Protein AF-A0A7V2UAX6-F1 (afdb_monomer_lite)

Secondary structure (DSSP, 8-state):
-EE-TTT--SS---EE---EEEEEEEEE--TT-SS-EEEEEEEEEEPPHHHHHH---TT-------HHHHHHHHHHHHHHHSTT--EEEE--GGG--HHHHHHHSTT-SSGGGGGEEEE----TT---BPPPPPP-SSSPPPS--SBPPPHHHHHHHHHHHHHHHHHH-S-SGGG---BTTB---S--HHHHHHHHHHHHHHS-------TT------PPP---PPPTTTT------

Foldseek 3Di:
DDFDPVPDDPVGGDDDDDWDKQWDWDWDDDPPDPDTDTHTDDIDTQDDPVVLVVPPPVPDSDDHDDSLRVVVVVVVVVLVVDPPAAEEAEDEQSNVDPVNQQCQDCPHPDNSSVSYHYDYDDDQQDFDFDQFDPDDDDDDGDRGHHTDDGSVVVVVVLVVLVVCCVPPPPDLPVLDDADPVRGDPHRDSVSSVVVVVVVVVPPPDPPDPPVPDDDDDDDDDPPDDDDPVVPDPPPDD

Radius of gyration: 27.65 Å; chains: 1; bounding box: 82×59×66 Å

Structure (mmCIF, N/CA/C/O backbone):
data_AF-A0A7V2UAX6-F1
#
_entry.id   AF-A0A7V2UAX6-F1
#
loop_
_atom_site.group_PDB
_atom_site.id
_atom_site.type_symbol
_atom_site.label_atom_id
_atom_site.label_alt_id
_atom_site.label_comp_id
_atom_site.label_asym_id
_atom_site.label_entity_id
_atom_site.label_seq_id
_atom_site.pdbx_PDB_ins_code
_atom_site.Cartn_x
_atom_site.Cartn_y
_atom_site.Cartn_z
_atom_site.occupancy
_atom_site.B_iso_or_equiv
_atom_site.auth_seq_id
_atom_site.auth_comp_id
_atom_site.auth_asym_id
_atom_site.auth_atom_id
_atom_site.pdbx_PDB_model_num
ATOM 1 N N . MET A 1 1 ? -13.807 22.166 10.524 1.00 69.75 1 MET A N 1
ATOM 2 C CA . MET A 1 1 ? -13.406 22.853 9.282 1.00 69.75 1 MET A CA 1
ATOM 3 C C . MET A 1 1 ? -12.443 21.946 8.553 1.00 69.75 1 MET A C 1
ATOM 5 O O . MET A 1 1 ? -11.399 21.610 9.105 1.00 69.75 1 MET A O 1
ATOM 9 N N . HIS A 1 2 ? -12.838 21.501 7.369 1.00 72.00 2 HIS A N 1
ATOM 10 C CA . HIS A 1 2 ? -12.026 20.691 6.471 1.00 72.00 2 HIS A CA 1
ATOM 11 C C . HIS A 1 2 ? -11.848 21.454 5.166 1.00 72.00 2 HIS A C 1
ATOM 13 O O . HIS A 1 2 ? -12.706 22.256 4.807 1.00 72.00 2 HIS A O 1
ATOM 19 N N . ARG A 1 3 ? -10.728 21.229 4.477 1.00 73.56 3 ARG A N 1
ATOM 20 C CA . ARG A 1 3 ? -10.532 21.784 3.140 1.00 73.56 3 ARG A CA 1
ATOM 21 C C . ARG A 1 3 ? -11.571 21.162 2.215 1.00 73.56 3 ARG A C 1
ATOM 23 O O . ARG A 1 3 ? -11.626 19.940 2.104 1.00 73.56 3 ARG A O 1
ATOM 30 N N . ASP A 1 4 ? -12.372 21.999 1.579 1.00 77.19 4 ASP A N 1
ATOM 31 C CA . ASP A 1 4 ? -13.355 21.557 0.602 1.00 77.19 4 ASP A CA 1
ATOM 32 C C . ASP A 1 4 ? -12.634 21.294 -0.722 1.00 77.19 4 ASP A C 1
ATOM 34 O O . ASP A 1 4 ? -12.123 22.227 -1.340 1.00 77.19 4 ASP A O 1
ATOM 38 N N . ALA A 1 5 ? -12.518 20.030 -1.128 1.00 70.31 5 ALA A N 1
ATOM 39 C CA . ALA A 1 5 ? -11.784 19.662 -2.337 1.00 70.31 5 ALA A CA 1
ATOM 40 C C . ALA A 1 5 ? -12.465 20.146 -3.628 1.00 70.31 5 ALA A C 1
ATOM 42 O O . ALA A 1 5 ? -11.774 20.321 -4.626 1.00 70.31 5 ALA A O 1
ATOM 43 N N . VAL A 1 6 ? -13.784 20.371 -3.605 1.00 79.19 6 VAL A N 1
ATOM 44 C CA . VAL A 1 6 ? -14.555 20.823 -4.773 1.00 79.19 6 VAL A CA 1
ATOM 45 C C . VAL A 1 6 ? -14.449 22.337 -4.926 1.00 79.19 6 VAL A C 1
ATOM 47 O O . VAL A 1 6 ? -14.319 22.841 -6.037 1.00 79.19 6 VAL A O 1
ATOM 50 N N . ARG A 1 7 ? -14.456 23.072 -3.807 1.00 77.12 7 ARG A N 1
ATOM 51 C CA . ARG A 1 7 ? -14.382 24.542 -3.820 1.00 77.12 7 ARG A CA 1
ATOM 52 C C . ARG A 1 7 ? -12.961 25.104 -3.737 1.00 77.12 7 ARG A C 1
ATOM 54 O O . ARG A 1 7 ? -12.730 26.275 -4.039 1.00 77.12 7 ARG A O 1
ATOM 61 N N . SER A 1 8 ? -11.991 24.292 -3.323 1.00 77.31 8 SER A N 1
ATOM 62 C CA . SER A 1 8 ? -10.590 24.707 -3.250 1.00 77.31 8 SER A CA 1
ATOM 63 C C . SER A 1 8 ? -9.877 24.573 -4.590 1.00 77.31 8 SER A C 1
ATOM 65 O O . SER A 1 8 ? -9.914 23.529 -5.229 1.00 77.31 8 SER A O 1
ATOM 67 N N . SER A 1 9 ? -9.081 25.579 -4.941 1.00 81.31 9 SER A N 1
ATOM 68 C CA . SER A 1 9 ? -8.115 25.524 -6.039 1.00 81.31 9 SER A CA 1
ATOM 69 C C . SER A 1 9 ? -6.675 25.467 -5.509 1.00 81.31 9 SER A C 1
ATOM 71 O O . SER A 1 9 ? -6.430 25.470 -4.296 1.00 81.31 9 SER A O 1
ATOM 73 N N . ARG A 1 10 ? -5.683 25.419 -6.411 1.00 72.69 10 ARG A N 1
ATOM 74 C CA . ARG A 1 10 ? -4.259 25.542 -6.036 1.00 72.69 10 ARG A CA 1
ATOM 75 C C . ARG A 1 10 ? -3.936 26.880 -5.360 1.00 72.69 10 ARG A C 1
ATOM 77 O O . ARG A 1 10 ? -3.042 26.912 -4.526 1.00 72.69 10 ARG A O 1
ATOM 84 N N . ARG A 1 11 ? -4.655 27.954 -5.707 1.00 79.62 11 ARG A N 1
ATOM 85 C CA . ARG A 1 11 ? -4.431 29.310 -5.172 1.00 79.62 11 ARG A CA 1
ATOM 86 C C . ARG A 1 11 ? -5.335 29.649 -3.987 1.00 79.62 11 ARG A C 1
ATOM 88 O O . ARG A 1 11 ? -4.983 30.510 -3.192 1.00 79.62 11 ARG A O 1
ATOM 95 N N . ARG A 1 12 ? -6.487 28.983 -3.857 1.00 77.50 12 ARG A N 1
ATOM 96 C CA . ARG A 1 12 ? -7.499 29.296 -2.843 1.00 77.50 12 ARG A CA 1
ATOM 97 C C . ARG A 1 12 ? -7.916 28.039 -2.092 1.00 77.50 12 ARG A C 1
ATOM 99 O O . ARG A 1 12 ? -8.516 27.140 -2.670 1.00 77.50 12 ARG A O 1
ATOM 106 N N . ALA A 1 13 ? -7.585 27.976 -0.807 1.00 78.12 13 ALA A N 1
ATOM 107 C CA . ALA A 1 13 ? -8.032 26.906 0.075 1.00 78.12 13 ALA A CA 1
ATOM 108 C C . ALA A 1 13 ? -9.319 27.345 0.784 1.00 78.12 13 ALA A C 1
ATOM 110 O O . ALA A 1 13 ? -9.263 28.073 1.773 1.00 78.12 13 ALA A O 1
ATOM 111 N N . GLU A 1 14 ? -10.471 26.914 0.270 1.00 82.38 14 GLU A N 1
ATOM 112 C CA . GLU A 1 14 ? -11.742 27.086 0.971 1.00 82.38 14 GLU A CA 1
ATOM 113 C C . GLU A 1 14 ? -11.921 25.989 2.021 1.00 82.38 14 GLU A C 1
ATOM 115 O O . GLU A 1 14 ? -11.593 24.816 1.807 1.00 82.38 14 GLU A O 1
ATOM 120 N N . VAL A 1 15 ? -12.442 26.384 3.180 1.00 79.62 15 VAL A N 1
ATOM 121 C CA . VAL A 1 15 ? -12.727 25.475 4.285 1.00 79.62 15 VAL A CA 1
ATOM 122 C C . VAL A 1 15 ? -14.221 25.434 4.550 1.00 79.62 15 VAL A C 1
ATOM 124 O O . VAL A 1 15 ? -14.839 26.456 4.825 1.00 79.62 15 VAL A O 1
ATOM 127 N N . SER A 1 16 ? -14.776 24.228 4.531 1.00 75.50 16 SER A N 1
ATOM 128 C CA . SER A 1 16 ? -16.179 23.978 4.845 1.00 75.50 16 SER A CA 1
ATOM 129 C C . SER A 1 16 ? -16.299 23.343 6.242 1.00 75.50 16 SER A C 1
ATOM 131 O O . SER A 1 16 ? -15.451 22.529 6.654 1.00 75.50 16 SER A O 1
ATOM 133 N N . PRO A 1 17 ? -17.304 23.727 7.049 1.00 75.12 17 PRO A N 1
ATOM 134 C CA . PRO A 1 17 ? -17.665 22.979 8.247 1.00 75.12 17 PRO A CA 1
ATOM 135 C C . PRO A 1 17 ? -18.235 21.615 7.831 1.00 75.12 17 PRO A C 1
ATOM 137 O O . PRO A 1 17 ? -19.016 21.518 6.895 1.00 75.12 17 PRO A O 1
ATOM 140 N N . GLY A 1 18 ? -17.812 20.542 8.496 1.00 77.38 18 GLY A N 1
ATOM 141 C CA . GLY A 1 18 ? -18.228 19.186 8.143 1.00 77.38 18 GLY A CA 1
ATOM 142 C C . GLY A 1 18 ? -17.567 18.135 9.026 1.00 77.38 18 GLY A C 1
ATOM 143 O O . GLY A 1 18 ? -16.599 18.435 9.733 1.00 77.38 18 GLY A O 1
ATOM 144 N N . HIS A 1 19 ? -18.098 16.916 8.976 1.00 84.56 19 HIS A N 1
ATOM 145 C CA . HIS A 1 19 ? -17.533 15.740 9.629 1.00 84.56 19 HIS A CA 1
ATOM 146 C C . HIS A 1 19 ? -16.672 14.964 8.635 1.00 84.56 19 HIS A C 1
ATOM 148 O O . HIS A 1 19 ? -17.101 14.700 7.516 1.00 84.56 19 HIS A O 1
ATOM 154 N N . ASN A 1 20 ? -15.469 14.576 9.048 1.00 85.69 20 ASN A N 1
ATOM 155 C CA . ASN A 1 20 ? -14.622 13.691 8.260 1.00 85.69 20 ASN A CA 1
ATOM 156 C C . ASN A 1 20 ? -14.788 12.256 8.768 1.00 85.69 20 ASN A C 1
ATOM 158 O O . ASN A 1 20 ? -14.448 11.961 9.915 1.00 85.69 20 ASN A O 1
ATOM 162 N N . TRP A 1 21 ? -15.319 11.379 7.924 1.00 90.88 21 TRP A N 1
ATOM 163 C CA . TRP A 1 21 ? -15.533 9.972 8.239 1.00 90.88 21 TRP A CA 1
ATOM 164 C C . TRP A 1 21 ? -14.505 9.112 7.517 1.00 90.88 21 TRP A C 1
ATOM 166 O O . TRP A 1 21 ? -14.331 9.211 6.306 1.00 90.88 21 TRP A O 1
ATOM 176 N N . VAL A 1 22 ? -13.853 8.234 8.271 1.00 92.94 22 VAL A N 1
ATOM 177 C CA . VAL A 1 22 ? -13.007 7.176 7.722 1.00 92.94 22 VAL A CA 1
ATOM 178 C C . VAL A 1 22 ? -13.875 5.936 7.587 1.00 92.94 22 VAL A C 1
ATOM 180 O O . VAL A 1 22 ? -14.378 5.422 8.588 1.00 92.94 22 VAL A O 1
ATOM 183 N N . THR A 1 23 ? -14.073 5.474 6.357 1.00 94.62 23 THR A N 1
ATOM 184 C CA . THR A 1 23 ? -14.880 4.295 6.037 1.00 94.62 23 THR A CA 1
ATOM 185 C C . THR A 1 23 ? -13.986 3.176 5.512 1.00 94.62 23 THR A C 1
ATOM 187 O O . THR A 1 23 ? -13.064 3.402 4.732 1.00 94.62 23 THR A O 1
ATOM 190 N N . LEU A 1 24 ? -14.246 1.952 5.966 1.00 95.88 24 LEU A N 1
ATOM 191 C CA . LEU A 1 24 ? -13.616 0.739 5.461 1.00 95.88 24 LEU A CA 1
ATOM 192 C C . LEU A 1 24 ? -14.707 -0.114 4.830 1.00 95.88 24 LEU A C 1
ATOM 194 O O . LEU A 1 24 ? -15.631 -0.558 5.517 1.00 95.88 24 LEU A O 1
ATOM 198 N N . GLY A 1 25 ? -14.583 -0.326 3.525 1.00 94.75 25 GLY A N 1
ATOM 199 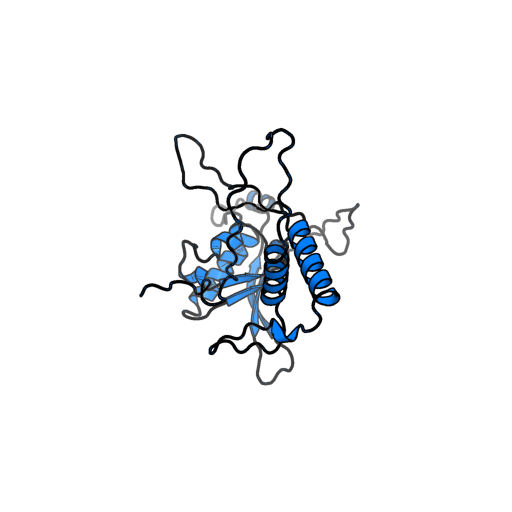C CA . GLY A 1 25 ? -15.443 -1.222 2.769 1.00 94.75 25 GLY A CA 1
ATOM 200 C C . GLY A 1 25 ? -14.723 -2.513 2.400 1.00 94.75 25 GLY A C 1
ATOM 201 O O . GLY A 1 25 ? -13.510 -2.517 2.186 1.00 94.75 25 GLY A O 1
ATOM 202 N N . VAL A 1 26 ? -15.476 -3.604 2.303 1.00 92.19 26 VAL A N 1
ATOM 203 C CA . VAL A 1 26 ? -14.995 -4.863 1.730 1.00 92.19 26 VAL A CA 1
ATOM 204 C C . VAL A 1 26 ? -15.511 -4.961 0.306 1.00 92.19 26 VAL A C 1
ATOM 206 O O . VAL A 1 26 ? -16.714 -4.891 0.066 1.00 92.19 26 VAL A O 1
ATOM 209 N N . VAL A 1 27 ? -14.590 -5.120 -0.640 1.00 92.62 27 VAL A N 1
ATOM 210 C CA . VAL A 1 27 ? -14.930 -5.359 -2.042 1.00 92.62 27 VAL A CA 1
ATOM 211 C C . VAL A 1 27 ? -15.052 -6.859 -2.258 1.00 92.62 27 VAL A C 1
ATOM 213 O O . VAL A 1 27 ? -14.097 -7.600 -2.024 1.00 92.62 27 VAL A O 1
ATOM 216 N N . MET A 1 28 ? -16.217 -7.305 -2.717 1.00 88.19 28 MET A N 1
ATOM 217 C CA . MET A 1 28 ? -16.472 -8.704 -3.044 1.00 88.19 28 MET A CA 1
ATOM 218 C C . MET A 1 28 ? -17.127 -8.834 -4.415 1.00 88.19 28 MET A C 1
ATOM 220 O O . MET A 1 28 ? -17.898 -7.978 -4.851 1.00 88.19 28 MET A O 1
ATOM 224 N N . ARG A 1 29 ? -16.804 -9.926 -5.109 1.00 90.19 29 ARG A N 1
ATOM 225 C CA . ARG A 1 29 ? -17.456 -10.297 -6.362 1.00 90.19 29 ARG A CA 1
ATOM 226 C C . ARG A 1 29 ? -18.561 -11.291 -6.036 1.00 90.19 29 ARG A C 1
ATOM 228 O O . ARG A 1 29 ? -18.282 -12.376 -5.535 1.00 90.19 29 ARG A O 1
ATOM 235 N N . LEU A 1 30 ? -19.800 -10.886 -6.276 1.00 89.62 30 LEU A N 1
ATOM 236 C CA . LEU A 1 30 ? -20.976 -11.728 -6.085 1.00 89.62 30 LEU A CA 1
ATOM 237 C C . LEU A 1 30 ? -21.273 -12.468 -7.396 1.00 89.62 30 LEU A C 1
ATOM 239 O O . LEU A 1 30 ? -21.134 -11.858 -8.456 1.00 89.62 30 LEU A O 1
ATOM 243 N N . PRO A 1 31 ? -21.678 -13.751 -7.359 1.00 90.56 31 PRO A N 1
ATOM 244 C CA . PRO A 1 31 ? -21.878 -14.547 -8.574 1.00 90.56 31 PRO A CA 1
ATOM 245 C C . PRO A 1 31 ? -23.001 -13.996 -9.464 1.00 90.56 31 PRO A C 1
ATOM 247 O O . PRO A 1 31 ? -22.992 -14.207 -10.670 1.00 90.56 31 PRO A O 1
ATOM 250 N N . PHE A 1 32 ? -23.933 -13.245 -8.876 1.00 92.69 32 PHE A N 1
ATOM 251 C CA . PHE A 1 32 ? -25.078 -12.648 -9.559 1.00 92.69 32 PHE A CA 1
ATOM 252 C C . PHE A 1 32 ? -24.856 -11.192 -10.007 1.00 92.69 32 PHE A C 1
ATOM 254 O O . PHE A 1 32 ? -25.746 -10.611 -10.623 1.00 92.69 32 PHE A O 1
ATOM 261 N N . LEU A 1 33 ? -23.696 -10.581 -9.729 1.00 93.50 33 LEU A N 1
ATOM 262 C CA . LEU A 1 33 ? -23.391 -9.210 -10.160 1.00 93.50 33 LEU A CA 1
ATOM 263 C C . LEU A 1 33 ? -22.248 -9.187 -11.174 1.00 93.50 33 LEU A C 1
ATOM 265 O O . LEU A 1 33 ? -21.212 -9.826 -11.001 1.00 93.50 33 LEU A O 1
ATOM 269 N N . ARG A 1 34 ? -22.423 -8.393 -12.237 1.00 91.06 34 ARG A N 1
ATOM 270 C CA . ARG A 1 34 ? -21.414 -8.231 -13.299 1.00 91.06 34 ARG A CA 1
ATOM 271 C C . ARG A 1 34 ? -20.176 -7.467 -12.822 1.00 91.06 34 ARG A C 1
ATOM 273 O O . ARG A 1 34 ? -19.084 -7.675 -13.347 1.00 91.06 34 ARG A O 1
ATOM 280 N N . CYS A 1 35 ? -20.341 -6.598 -11.828 1.00 90.12 35 CYS A N 1
ATOM 281 C CA . CYS A 1 35 ? -1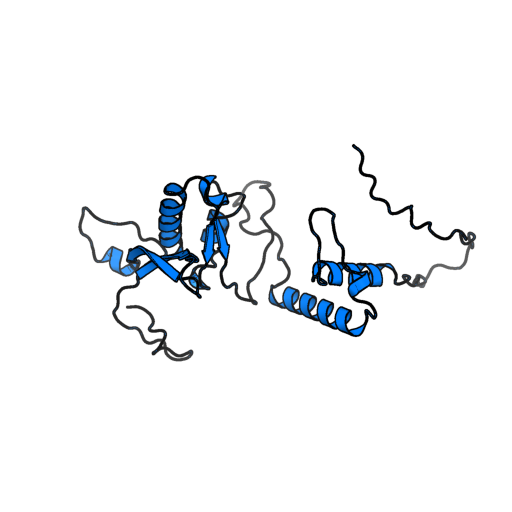9.283 -5.784 -11.246 1.00 90.12 35 CYS A CA 1
ATOM 282 C C . CYS A 1 35 ? -19.017 -6.171 -9.779 1.00 90.12 35 CYS A C 1
ATOM 284 O O . CYS A 1 35 ? -19.921 -6.634 -9.078 1.00 90.12 35 CYS A O 1
ATOM 286 N N . PRO A 1 36 ? -17.774 -6.002 -9.294 1.00 91.12 36 PRO A N 1
ATOM 287 C CA . PRO A 1 36 ? -17.488 -6.117 -7.871 1.00 91.12 36 PRO A CA 1
ATOM 288 C C . PRO A 1 36 ? -18.218 -5.012 -7.099 1.00 91.12 36 PRO A C 1
ATOM 290 O O . PRO A 1 36 ? -18.263 -3.866 -7.544 1.00 91.12 36 PRO A O 1
ATOM 293 N N . VAL A 1 37 ? -18.748 -5.352 -5.926 1.00 92.81 37 VAL A N 1
ATOM 294 C CA . VAL A 1 37 ? -19.473 -4.412 -5.062 1.00 92.81 37 VAL A CA 1
ATOM 295 C C . VAL A 1 37 ? -18.697 -4.179 -3.777 1.00 92.81 37 VAL A C 1
ATOM 297 O O . VAL A 1 37 ? -18.104 -5.103 -3.216 1.00 92.81 37 VAL A O 1
ATOM 300 N N . ALA A 1 38 ? -18.689 -2.926 -3.327 1.00 92.12 38 ALA A N 1
ATOM 301 C CA . ALA A 1 38 ? -18.088 -2.509 -2.071 1.00 92.12 38 ALA A CA 1
ATOM 302 C C . ALA A 1 38 ? -19.162 -2.403 -0.983 1.00 92.12 38 ALA A C 1
ATOM 304 O O . ALA A 1 38 ? -20.055 -1.563 -1.069 1.00 92.12 38 ALA A O 1
ATOM 305 N N . PHE A 1 39 ? -19.048 -3.222 0.060 1.00 91.81 39 PHE A N 1
ATOM 306 C CA . PHE A 1 39 ? -19.928 -3.169 1.224 1.00 91.81 39 PHE A CA 1
ATOM 307 C C . PHE A 1 39 ? -19.270 -2.355 2.338 1.00 91.81 39 PHE A C 1
ATOM 309 O O . PHE A 1 39 ? -18.170 -2.724 2.764 1.00 91.81 39 PHE A O 1
ATOM 316 N N . PRO A 1 40 ? -19.889 -1.263 2.825 1.00 93.56 40 PRO A N 1
ATOM 317 C CA . PRO A 1 40 ? -19.359 -0.522 3.961 1.00 93.56 40 PRO A CA 1
ATOM 318 C C . PRO A 1 40 ? -19.440 -1.404 5.210 1.00 93.56 40 PRO A C 1
ATOM 320 O O . PRO A 1 40 ? -20.516 -1.849 5.592 1.00 93.56 40 PRO A O 1
ATOM 323 N N . LEU A 1 41 ? -18.294 -1.673 5.834 1.00 93.88 41 LEU A N 1
ATOM 324 C CA . LEU A 1 41 ? -18.213 -2.579 6.979 1.00 93.88 41 LEU A CA 1
ATOM 325 C C . LEU A 1 41 ? -18.006 -1.817 8.286 1.00 93.88 41 LEU A C 1
ATOM 327 O O . LEU A 1 41 ? -18.640 -2.107 9.293 1.00 93.88 41 LEU A O 1
ATOM 331 N N . LEU A 1 42 ? -17.096 -0.844 8.276 1.00 95.62 42 LEU A N 1
ATOM 332 C CA . LEU A 1 42 ? -16.761 -0.044 9.447 1.00 95.62 42 LEU A CA 1
ATOM 333 C C . LEU A 1 42 ? -16.714 1.431 9.057 1.00 95.62 42 LEU A C 1
ATOM 335 O O . LEU A 1 42 ? -16.218 1.790 7.988 1.00 95.62 42 LEU A O 1
ATOM 339 N N . CYS A 1 43 ? -17.156 2.299 9.960 1.00 95.06 43 CYS A N 1
ATOM 340 C CA . CYS A 1 43 ? -16.998 3.742 9.843 1.00 95.06 43 CYS A CA 1
ATOM 341 C C . CYS A 1 43 ? -16.568 4.331 11.187 1.00 95.06 43 CYS A C 1
ATOM 343 O O . CYS A 1 43 ? -17.072 3.947 12.241 1.00 95.06 43 CYS A O 1
ATOM 345 N N . THR A 1 44 ? -15.639 5.279 11.165 1.00 92.62 44 THR A N 1
ATOM 346 C CA . THR A 1 44 ? -15.225 6.011 12.362 1.00 92.62 44 THR A CA 1
ATOM 347 C C . THR A 1 44 ? -15.095 7.489 12.060 1.00 92.62 44 THR A C 1
ATOM 349 O O . THR A 1 44 ? -14.594 7.891 11.010 1.00 92.62 44 THR A O 1
ATOM 352 N N . LEU A 1 45 ? -15.518 8.310 13.014 1.00 90.31 45 LEU A N 1
ATOM 353 C CA . LEU A 1 45 ? -15.389 9.753 12.917 1.00 90.31 45 LEU A CA 1
ATOM 354 C C . LEU A 1 45 ? -13.937 10.167 13.194 1.00 90.31 45 LEU A C 1
ATOM 356 O O . LEU A 1 45 ? -13.379 9.846 14.248 1.00 90.31 45 LEU A O 1
ATOM 360 N N . TYR A 1 46 ? -13.329 10.900 12.263 1.00 87.25 46 TYR A N 1
ATOM 361 C CA . TYR A 1 46 ? -12.043 11.550 12.478 1.00 87.25 46 TYR A CA 1
ATOM 362 C C . TYR A 1 46 ? -12.242 12.843 13.273 1.00 87.25 46 TYR A C 1
ATOM 364 O O . TYR A 1 46 ? -12.943 13.762 12.850 1.00 87.25 46 TYR A O 1
ATOM 372 N N . SER A 1 47 ? -11.577 12.931 14.425 1.00 81.00 47 SER A N 1
ATOM 373 C CA . SER A 1 47 ? -11.560 14.137 15.251 1.00 81.00 47 SER A CA 1
ATOM 374 C C . SER A 1 47 ? -10.233 14.867 15.097 1.00 81.00 47 SER A C 1
ATOM 376 O O . SER A 1 47 ? -9.163 14.284 15.255 1.00 81.00 47 SER A O 1
ATOM 378 N N . THR A 1 48 ? -10.299 16.164 14.803 1.00 75.38 48 THR A N 1
ATOM 379 C CA . THR A 1 48 ? -9.108 17.015 14.669 1.00 75.38 48 THR A CA 1
ATOM 380 C C . THR A 1 48 ? -8.442 17.277 16.024 1.00 75.38 48 THR A C 1
ATOM 382 O O . THR A 1 48 ? -9.120 17.414 17.044 1.00 75.38 48 THR A O 1
ATOM 385 N N . ARG A 1 49 ? -7.109 17.452 16.047 1.00 71.31 49 ARG A N 1
ATOM 386 C CA . ARG A 1 49 ? -6.365 17.793 17.284 1.00 71.31 49 ARG A CA 1
ATOM 387 C C . ARG A 1 49 ? -6.938 19.011 18.015 1.00 71.31 49 ARG A C 1
ATOM 389 O O . ARG A 1 49 ? -6.978 19.017 19.240 1.00 71.31 49 ARG A O 1
ATOM 396 N N . LYS A 1 50 ? -7.377 20.036 17.272 1.00 65.50 50 LYS A N 1
ATOM 397 C CA . LYS A 1 50 ? -7.938 21.269 17.848 1.00 65.50 50 LYS A CA 1
ATOM 398 C C . LYS A 1 50 ? -9.285 21.025 18.540 1.00 65.50 50 LYS A C 1
ATOM 400 O O . LYS A 1 50 ? -9.502 21.572 19.614 1.00 65.50 50 LYS A O 1
ATOM 405 N N . HIS A 1 51 ? -10.150 20.170 17.983 1.00 58.56 51 HIS A N 1
ATOM 406 C CA . HIS A 1 51 ? -11.434 19.831 18.613 1.00 58.56 51 HIS A CA 1
ATOM 407 C C . HIS A 1 51 ? -11.267 19.042 19.915 1.00 58.56 51 HIS A C 1
ATOM 409 O O . HIS A 1 51 ? -12.005 19.283 20.865 1.00 58.56 51 HIS A O 1
ATOM 415 N N . ALA A 1 52 ? -10.267 18.158 19.997 1.00 55.97 52 ALA A N 1
ATOM 416 C CA . ALA A 1 52 ? -10.005 17.390 21.215 1.00 55.97 52 ALA A CA 1
ATOM 417 C C . ALA A 1 52 ? -9.683 18.281 22.434 1.00 55.97 52 ALA A C 1
ATOM 419 O O . ALA A 1 52 ? -10.062 17.933 23.546 1.00 55.97 52 ALA A O 1
ATOM 420 N N . ARG A 1 53 ? -9.046 19.449 22.237 1.00 56.94 53 ARG A N 1
ATOM 421 C CA . ARG A 1 53 ? -8.788 20.414 23.326 1.00 56.94 53 ARG A CA 1
ATOM 422 C C . ARG A 1 53 ? -10.050 21.130 23.821 1.00 56.94 53 ARG A C 1
ATOM 424 O O . ARG A 1 53 ? -10.085 21.523 24.981 1.00 56.94 53 ARG A O 1
ATOM 431 N N . ARG A 1 54 ? -11.062 21.309 22.961 1.00 54.56 54 ARG A N 1
ATOM 432 C CA . ARG A 1 54 ? -12.315 22.021 23.283 1.00 54.56 54 ARG A CA 1
ATOM 433 C C . ARG A 1 54 ? -13.276 21.161 24.114 1.00 54.56 54 ARG A C 1
ATOM 435 O O . ARG A 1 54 ? -13.986 21.690 24.957 1.00 54.56 54 ARG A O 1
ATOM 442 N N . ASN A 1 55 ? -13.253 19.841 23.930 1.00 53.00 55 ASN A N 1
ATOM 443 C CA . ASN A 1 55 ? -14.102 18.898 24.665 1.00 53.00 55 ASN A CA 1
ATOM 444 C C . ASN A 1 55 ? -13.457 18.447 25.990 1.00 53.00 55 ASN A C 1
ATOM 446 O O . ASN A 1 55 ? -13.179 17.262 26.169 1.00 53.00 55 ASN A O 1
ATOM 450 N N . GLN A 1 56 ? -13.252 19.374 26.936 1.00 53.56 56 GLN A N 1
ATOM 451 C CA . GLN A 1 56 ? -12.755 19.114 28.305 1.00 53.56 56 GLN A CA 1
ATOM 452 C C . GLN A 1 56 ? -13.733 18.302 29.195 1.00 53.56 56 GLN A C 1
ATOM 454 O O . GLN A 1 56 ? -13.752 18.440 30.417 1.00 53.56 56 GLN A O 1
ATOM 459 N N . ALA A 1 57 ? -14.556 17.426 28.614 1.00 55.75 57 ALA A N 1
ATOM 460 C CA . ALA A 1 57 ? -15.382 16.498 29.373 1.00 55.75 57 ALA A CA 1
ATOM 461 C C . ALA A 1 57 ? -14.473 15.451 30.046 1.00 55.75 57 ALA A C 1
ATOM 463 O O . ALA A 1 57 ? -13.922 14.567 29.386 1.00 55.75 57 ALA A O 1
ATOM 464 N N . LYS A 1 58 ? -14.329 15.558 31.374 1.00 50.72 58 LYS A N 1
ATOM 465 C CA . LYS A 1 58 ? -13.387 14.828 32.252 1.00 50.72 58 LYS A CA 1
ATOM 466 C C . LYS A 1 58 ? -13.420 13.283 32.189 1.00 50.72 58 LYS A C 1
ATOM 468 O O . LYS A 1 58 ? -12.619 12.652 32.864 1.00 50.72 58 LYS A O 1
ATOM 473 N N . ARG A 1 59 ? -14.294 12.647 31.393 1.00 51.81 59 ARG A N 1
ATOM 474 C CA . ARG A 1 59 ? -14.438 11.174 31.314 1.00 51.81 59 ARG A CA 1
ATOM 475 C C . ARG A 1 59 ? -14.196 10.536 29.936 1.00 51.81 59 ARG A C 1
ATOM 477 O O . ARG A 1 59 ? -14.077 9.321 29.866 1.00 51.81 59 ARG A O 1
ATOM 484 N N . LEU A 1 60 ? -14.098 11.304 28.845 1.00 54.81 60 LEU A N 1
ATOM 485 C CA . LEU A 1 60 ? -14.119 10.757 27.470 1.00 54.81 60 LEU A CA 1
ATOM 486 C C . LEU A 1 60 ? -13.014 11.307 26.553 1.00 54.81 60 LEU A C 1
ATOM 488 O O . LEU A 1 60 ? -13.171 11.304 25.330 1.00 54.81 60 LEU A O 1
ATOM 492 N N . TYR A 1 61 ? -11.885 11.772 27.104 1.00 53.97 61 TYR A N 1
ATOM 493 C CA . TYR A 1 61 ? -10.760 12.240 26.286 1.00 53.97 61 TYR A CA 1
ATOM 494 C C . TYR A 1 61 ? -10.175 11.086 25.456 1.00 53.97 61 TYR A C 1
ATOM 496 O O . TYR A 1 61 ? -9.286 10.347 25.881 1.00 53.97 61 TYR A O 1
ATOM 504 N N . ARG A 1 62 ? -10.681 10.914 24.232 1.00 63.75 62 ARG A N 1
ATOM 505 C CA . ARG A 1 62 ? -10.082 10.020 23.245 1.00 63.75 62 ARG A CA 1
ATOM 506 C C . ARG A 1 62 ? -8.795 10.673 22.757 1.00 63.75 62 ARG A C 1
ATOM 508 O O . ARG A 1 62 ? -8.831 11.740 22.145 1.00 63.75 62 ARG A O 1
ATOM 515 N N . LYS A 1 63 ? -7.659 10.009 22.997 1.00 76.81 63 LYS A N 1
ATOM 516 C CA . LYS A 1 63 ? -6.372 10.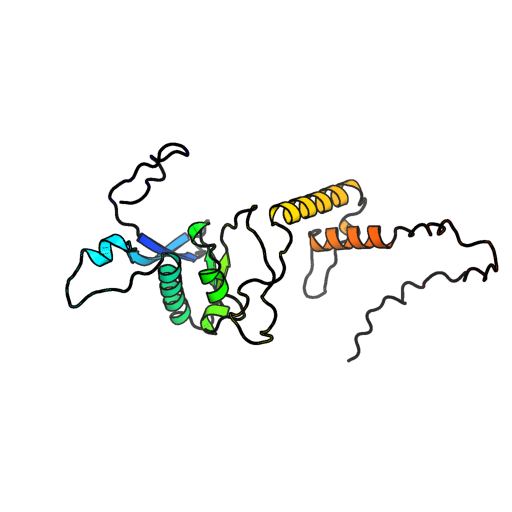354 22.375 1.00 76.81 63 LYS A CA 1
ATOM 517 C C . LYS A 1 63 ? -6.600 10.592 20.879 1.00 76.81 63 LYS A C 1
ATOM 519 O O . LYS A 1 63 ? -7.152 9.722 20.204 1.00 76.81 63 LYS A O 1
ATOM 524 N N . HIS A 1 64 ? -6.187 11.757 20.374 1.00 83.31 64 HIS A N 1
ATOM 525 C CA . HIS A 1 64 ? -6.272 12.061 18.945 1.00 83.31 64 HIS A CA 1
ATOM 526 C C . HIS A 1 64 ? -5.564 10.970 18.140 1.00 83.31 64 HIS A C 1
ATOM 528 O O . HIS A 1 64 ? -4.409 10.648 18.434 1.00 83.31 64 HIS A O 1
ATOM 534 N N . ARG A 1 65 ? -6.232 10.482 17.093 1.00 87.75 65 ARG A N 1
ATOM 535 C CA . ARG A 1 65 ? -5.671 9.527 16.140 1.00 87.75 65 ARG A CA 1
ATOM 536 C C . ARG A 1 65 ? -5.664 10.102 14.736 1.00 87.75 65 ARG A C 1
ATOM 538 O O . ARG A 1 65 ? -6.598 10.802 14.355 1.00 87.75 65 ARG A O 1
ATOM 545 N N . THR A 1 66 ? -4.611 9.827 13.978 1.00 90.25 66 THR A N 1
ATOM 546 C CA . THR A 1 66 ? -4.547 10.171 12.553 1.00 90.25 66 THR A CA 1
ATOM 547 C C . THR A 1 66 ? -5.529 9.314 11.747 1.00 90.25 66 THR A C 1
ATOM 549 O O . THR A 1 66 ? -5.994 8.272 12.209 1.00 90.25 66 THR A O 1
ATOM 552 N N . VAL A 1 67 ? -5.833 9.732 10.516 1.00 91.75 67 VAL A N 1
ATOM 553 C CA . VAL A 1 67 ? -6.672 8.952 9.588 1.00 91.75 67 VAL A CA 1
ATOM 554 C C . VAL A 1 67 ? -6.075 7.558 9.339 1.00 91.75 67 VAL A C 1
ATOM 556 O O . VAL A 1 67 ? -6.797 6.565 9.380 1.00 91.75 67 VAL A O 1
ATOM 559 N N . CYS A 1 68 ? -4.750 7.465 9.185 1.00 93.56 68 CYS A N 1
ATOM 560 C CA . CYS A 1 68 ? -4.043 6.190 9.023 1.00 93.56 68 CYS A CA 1
ATOM 561 C C . CYS A 1 68 ? -4.103 5.311 10.282 1.00 93.56 68 CYS A C 1
ATOM 563 O O . CYS A 1 68 ? -4.284 4.102 10.172 1.00 93.56 68 CYS A O 1
ATOM 565 N N . GLU A 1 69 ? -3.999 5.894 11.480 1.00 93.25 69 GLU A N 1
ATOM 566 C CA . GLU A 1 69 ? -4.147 5.144 12.734 1.00 93.25 69 GLU A CA 1
ATOM 567 C C . GLU A 1 69 ? -5.573 4.604 12.910 1.00 93.25 69 GLU A C 1
ATOM 569 O O . GLU A 1 69 ? -5.750 3.475 13.363 1.00 93.25 69 GLU A O 1
ATOM 574 N N . LEU A 1 70 ? -6.590 5.389 12.542 1.00 94.25 70 LEU A N 1
ATOM 575 C CA . LEU A 1 70 ? -7.986 4.947 12.544 1.00 94.25 70 LEU A CA 1
ATOM 576 C C . LEU A 1 70 ? -8.209 3.807 11.544 1.00 94.25 70 LEU A C 1
ATOM 578 O O . LEU A 1 70 ? -8.766 2.777 11.919 1.00 94.25 70 LEU A O 1
ATOM 582 N N . ALA A 1 71 ? -7.703 3.942 10.317 1.00 94.75 71 ALA A N 1
ATOM 583 C CA . ALA A 1 71 ? -7.760 2.878 9.318 1.00 94.75 71 ALA A CA 1
ATOM 584 C C . ALA A 1 71 ? -7.063 1.600 9.803 1.00 94.75 71 ALA A C 1
ATOM 586 O O . ALA A 1 71 ? -7.622 0.513 9.684 1.00 94.75 71 ALA A O 1
ATOM 587 N N . LEU A 1 72 ? -5.889 1.714 10.433 1.00 94.44 72 LEU A N 1
ATOM 588 C CA . LEU A 1 72 ? -5.182 0.568 11.003 1.00 94.44 72 LEU A CA 1
ATOM 589 C C . LEU A 1 72 ? -6.002 -0.132 12.097 1.00 94.44 72 LEU A C 1
ATOM 591 O O . LEU A 1 72 ? -5.997 -1.360 12.171 1.00 94.44 72 LEU A O 1
ATOM 595 N N . LEU A 1 73 ? -6.722 0.617 12.938 1.00 94.31 73 LEU A N 1
ATOM 596 C CA . LEU A 1 73 ? -7.627 0.029 13.931 1.00 94.31 73 LEU A CA 1
ATOM 597 C C . LEU A 1 73 ? -8.771 -0.739 13.267 1.00 94.31 73 LEU A C 1
ATOM 599 O O . LEU A 1 73 ? -9.052 -1.865 13.669 1.00 94.31 73 LEU A O 1
ATOM 603 N N . MET A 1 74 ? -9.388 -0.170 12.233 1.00 95.19 74 MET A N 1
ATOM 604 C CA . MET A 1 74 ? -10.461 -0.833 11.487 1.00 95.19 74 MET A CA 1
ATOM 605 C C . MET A 1 74 ? -9.951 -2.111 10.810 1.00 95.19 74 MET A C 1
ATOM 607 O O . MET A 1 74 ? -10.577 -3.161 10.912 1.00 95.19 74 MET A O 1
ATOM 611 N N . VAL A 1 75 ? -8.758 -2.067 10.212 1.00 94.56 75 VAL A N 1
ATOM 612 C CA . VAL A 1 75 ? -8.104 -3.239 9.611 1.00 94.56 75 VAL A CA 1
ATOM 613 C C . VAL A 1 75 ? -7.832 -4.321 10.655 1.00 94.56 75 VAL A C 1
ATOM 615 O O . VAL A 1 75 ? -8.103 -5.490 10.400 1.00 94.56 75 VAL A O 1
ATOM 618 N N . ARG A 1 76 ? -7.353 -3.962 11.854 1.00 94.00 76 ARG A N 1
ATOM 619 C CA . ARG A 1 76 ? -7.138 -4.930 12.946 1.00 94.00 76 ARG A CA 1
ATOM 620 C C . ARG A 1 76 ? -8.423 -5.656 13.339 1.00 94.00 76 ARG A C 1
ATOM 622 O O . ARG A 1 76 ? -8.366 -6.853 13.609 1.00 94.00 76 ARG A O 1
ATOM 629 N N . VAL A 1 77 ? -9.558 -4.956 13.354 1.00 94.44 77 VAL A N 1
ATOM 630 C CA . VAL A 1 77 ? -10.872 -5.558 13.630 1.00 94.44 77 VAL A CA 1
ATOM 631 C C . VAL A 1 77 ? -11.228 -6.576 12.545 1.00 94.44 77 VAL A C 1
ATOM 633 O O . VAL A 1 77 ? -11.493 -7.732 12.863 1.00 94.44 77 VAL A O 1
ATOM 636 N N . VAL A 1 78 ? -11.123 -6.198 11.269 1.00 93.31 78 VAL A N 1
ATOM 637 C CA . VAL A 1 78 ? -11.441 -7.091 10.137 1.00 93.31 78 VAL A CA 1
ATOM 638 C C . VAL A 1 78 ? -10.548 -8.331 10.109 1.00 93.31 78 VAL A C 1
ATOM 640 O O . VAL A 1 78 ? -11.025 -9.454 9.967 1.00 93.31 78 VAL A O 1
ATOM 643 N N . VAL A 1 79 ? -9.244 -8.143 10.302 1.00 92.88 79 VAL A N 1
ATOM 644 C CA . VAL A 1 79 ? -8.264 -9.236 10.327 1.00 92.88 79 VAL A CA 1
ATOM 645 C C . VAL A 1 79 ? -8.509 -10.194 11.498 1.00 92.88 79 VAL A C 1
ATOM 647 O O . VAL A 1 79 ? -8.185 -11.380 11.398 1.00 92.88 79 VAL A O 1
ATOM 650 N N . ARG A 1 80 ? -9.066 -9.696 12.609 1.00 92.75 80 ARG A N 1
ATOM 651 C CA . ARG A 1 80 ? -9.468 -10.520 13.754 1.00 92.75 80 ARG A CA 1
ATOM 652 C C . ARG A 1 80 ? -10.754 -11.299 13.475 1.00 92.75 80 ARG A C 1
ATOM 654 O O . ARG A 1 80 ? -10.856 -12.428 13.936 1.00 92.75 80 ARG A O 1
ATOM 661 N N . TRP A 1 81 ? -11.704 -10.726 12.736 1.00 93.56 81 TRP A N 1
ATOM 662 C CA . TRP A 1 81 ? -12.976 -11.380 12.402 1.00 93.56 81 TRP A CA 1
ATOM 663 C C . TRP A 1 81 ? -12.840 -12.544 11.422 1.00 93.56 81 TRP A C 1
ATOM 665 O O . TRP A 1 81 ? -13.606 -13.495 11.512 1.00 93.56 81 TRP A O 1
ATOM 675 N N . ALA A 1 82 ? -11.866 -12.503 10.512 1.00 89.81 82 ALA A N 1
ATOM 676 C CA . ALA A 1 82 ? -11.633 -13.582 9.552 1.00 89.81 82 ALA A CA 1
ATOM 677 C C . ALA A 1 82 ? -10.209 -14.148 9.691 1.00 89.81 82 ALA A C 1
ATOM 679 O O . ALA A 1 82 ? -9.325 -13.842 8.876 1.00 89.81 82 ALA A O 1
ATOM 680 N N . PRO A 1 83 ? -9.957 -14.974 10.724 1.00 85.56 83 PRO A N 1
ATOM 681 C CA . PRO A 1 83 ? -8.686 -15.667 10.847 1.00 85.56 83 PRO A CA 1
ATOM 682 C C . PRO A 1 83 ? -8.488 -16.586 9.632 1.00 85.56 83 PRO A C 1
ATOM 684 O O . PRO A 1 83 ? -9.353 -17.379 9.287 1.00 85.56 83 PRO A O 1
ATOM 687 N N . GLY A 1 84 ? -7.353 -16.442 8.946 1.00 86.69 84 GLY A N 1
ATOM 688 C CA . GLY A 1 84 ? -6.965 -17.288 7.810 1.00 86.69 84 GLY A CA 1
ATOM 689 C C . GLY A 1 84 ? -7.113 -16.630 6.438 1.00 86.69 84 GLY A C 1
ATOM 690 O O . GLY A 1 84 ? -6.514 -17.109 5.480 1.00 86.69 84 GLY A O 1
ATOM 691 N N . ARG A 1 85 ? -7.821 -15.498 6.322 1.00 89.56 85 ARG A N 1
ATOM 692 C CA . ARG A 1 85 ? -7.928 -14.783 5.041 1.00 89.56 85 ARG A CA 1
ATOM 693 C C . ARG A 1 85 ? -6.795 -13.778 4.836 1.00 89.56 85 ARG A C 1
ATOM 695 O O . ARG A 1 85 ? -6.333 -13.133 5.778 1.00 89.56 85 ARG A O 1
ATOM 702 N N . GLN A 1 86 ? -6.360 -13.657 3.583 1.00 91.31 86 GLN A N 1
ATOM 703 C CA . GLN A 1 86 ? -5.480 -12.584 3.129 1.00 91.31 86 GLN A CA 1
ATOM 704 C C . GLN A 1 86 ? -6.314 -11.414 2.608 1.00 91.31 86 GLN A C 1
ATOM 706 O O . GLN A 1 86 ? -7.375 -11.611 2.016 1.00 91.31 86 GLN A O 1
ATOM 711 N N . PHE A 1 87 ? -5.824 -10.197 2.818 1.00 92.19 87 PHE A N 1
ATOM 712 C CA . PHE A 1 87 ? -6.523 -8.974 2.443 1.00 92.19 87 PHE A CA 1
ATOM 713 C C . PHE A 1 87 ? -5.638 -8.078 1.589 1.00 92.19 87 PHE A C 1
ATOM 715 O O . PHE A 1 87 ? -4.448 -7.920 1.852 1.00 92.19 87 PHE A O 1
ATOM 722 N N . ARG A 1 88 ? -6.244 -7.418 0.601 1.00 94.06 88 ARG A N 1
ATOM 723 C CA . ARG A 1 88 ? -5.626 -6.307 -0.121 1.00 94.06 88 ARG A CA 1
ATOM 724 C C . ARG A 1 88 ? -6.329 -5.023 0.297 1.00 94.06 88 ARG A C 1
ATOM 726 O O . ARG A 1 88 ? -7.487 -4.812 -0.050 1.00 94.06 88 ARG A O 1
ATOM 733 N N . LEU A 1 89 ? -5.641 -4.199 1.076 1.00 94.75 89 LEU A N 1
ATOM 734 C CA . LEU A 1 89 ? -6.144 -2.907 1.518 1.00 94.75 89 LEU A CA 1
ATOM 735 C C . LEU A 1 89 ? -5.853 -1.875 0.436 1.00 94.75 89 LEU A C 1
ATOM 737 O O . LEU A 1 89 ? -4.690 -1.603 0.149 1.00 94.75 89 LEU A O 1
ATOM 741 N N . ILE A 1 90 ? -6.900 -1.303 -0.148 1.00 94.44 90 ILE A N 1
ATOM 742 C CA . ILE A 1 90 ? -6.777 -0.260 -1.165 1.00 94.44 90 ILE A CA 1
ATOM 743 C C . ILE A 1 90 ? -7.063 1.083 -0.502 1.00 94.44 90 ILE A C 1
ATOM 745 O O . ILE A 1 90 ? -8.117 1.271 0.101 1.00 94.44 90 ILE A O 1
ATOM 749 N N . GLY A 1 91 ? -6.113 2.004 -0.611 1.00 92.19 91 GLY A N 1
ATOM 750 C CA . GLY A 1 91 ? -6.232 3.363 -0.105 1.00 92.19 91 GLY A CA 1
ATOM 751 C C . GLY A 1 91 ? -5.830 4.383 -1.161 1.00 92.19 91 GLY A C 1
ATOM 752 O O . GLY A 1 91 ? -5.079 4.096 -2.092 1.00 92.19 91 GLY A O 1
ATOM 753 N N . ASP A 1 92 ? -6.324 5.605 -1.020 1.00 89.50 92 ASP A N 1
ATOM 754 C CA . ASP A 1 92 ? -5.853 6.719 -1.831 1.00 89.50 92 ASP A CA 1
ATOM 755 C C . ASP A 1 92 ? -4.447 7.191 -1.387 1.00 89.50 92 ASP A C 1
ATOM 757 O O . ASP A 1 92 ? -3.778 6.550 -0.575 1.00 89.50 92 ASP A O 1
ATOM 761 N N . GLY A 1 93 ? -3.968 8.323 -1.917 1.00 86.12 93 GLY A N 1
ATOM 762 C CA . GLY A 1 93 ? -2.643 8.840 -1.555 1.00 86.12 93 GLY A CA 1
ATOM 763 C C . GLY A 1 93 ? -2.523 9.283 -0.093 1.00 86.12 93 GLY A C 1
ATOM 764 O O . GLY A 1 93 ? -1.416 9.336 0.432 1.00 86.12 93 GLY A O 1
ATOM 765 N N . SER A 1 94 ? -3.638 9.557 0.595 1.00 87.31 94 SER A N 1
ATOM 766 C CA . SER A 1 94 ? -3.622 9.932 2.014 1.00 87.31 94 SER A CA 1
ATOM 767 C C . SER A 1 94 ? -3.310 8.746 2.933 1.00 87.31 94 SER A C 1
ATOM 769 O O . SER A 1 94 ? -2.790 8.944 4.032 1.00 87.31 94 SER A O 1
ATOM 771 N N . TYR A 1 95 ? -3.558 7.517 2.466 1.00 90.94 95 TYR A N 1
ATOM 772 C CA . TYR A 1 95 ? -3.229 6.280 3.179 1.00 90.94 95 TYR A CA 1
ATOM 773 C C . TYR A 1 95 ? -1.836 5.733 2.834 1.00 90.94 95 TYR A C 1
ATOM 775 O O . TYR A 1 95 ? -1.371 4.802 3.486 1.00 90.94 95 TYR A O 1
ATOM 783 N N . GLY A 1 96 ? -1.132 6.324 1.864 1.00 88.38 96 GLY A N 1
ATOM 784 C CA . GLY A 1 96 ? 0.218 5.927 1.447 1.00 88.38 96 GLY A CA 1
ATOM 785 C C . GLY A 1 96 ? 1.334 6.358 2.399 1.00 88.38 96 GLY A C 1
ATOM 786 O O . GLY A 1 96 ? 2.385 6.819 1.961 1.00 88.38 96 GLY A O 1
ATOM 787 N N . THR A 1 97 ? 1.114 6.252 3.710 1.00 89.62 97 THR A N 1
ATOM 788 C CA . THR A 1 97 ? 2.090 6.662 4.726 1.00 89.62 97 THR A CA 1
ATOM 789 C C . THR A 1 97 ? 3.043 5.526 5.091 1.00 89.62 97 THR A C 1
ATOM 791 O O . THR A 1 97 ? 2.664 4.354 5.124 1.00 89.62 97 THR A O 1
ATOM 794 N N . HIS A 1 98 ? 4.285 5.876 5.444 1.00 88.00 98 HIS A N 1
ATOM 795 C CA . HIS A 1 98 ? 5.269 4.901 5.927 1.00 88.00 98 HIS A CA 1
ATOM 796 C C . HIS A 1 98 ? 4.806 4.179 7.198 1.00 88.00 98 HIS A C 1
ATOM 798 O O . HIS A 1 98 ? 5.104 3.004 7.369 1.00 88.00 98 HIS A O 1
ATOM 804 N N . GLU A 1 99 ? 4.061 4.852 8.080 1.00 89.12 99 GLU A N 1
ATOM 805 C CA . GLU A 1 99 ? 3.540 4.247 9.311 1.00 89.12 99 GLU A CA 1
ATOM 806 C C . GLU A 1 99 ? 2.553 3.114 9.013 1.00 89.12 99 GLU A C 1
ATOM 808 O O . GLU A 1 99 ? 2.698 2.016 9.553 1.00 89.12 99 GLU A O 1
ATOM 813 N N . LEU A 1 100 ? 1.584 3.351 8.119 1.00 91.94 100 LEU A N 1
ATOM 814 C CA . LEU A 1 100 ? 0.620 2.325 7.728 1.00 91.94 100 LEU A CA 1
ATOM 815 C C . LEU A 1 100 ? 1.301 1.196 6.945 1.00 91.94 100 LEU A C 1
ATOM 817 O O . LEU A 1 100 ? 1.044 0.027 7.218 1.00 91.94 100 LEU A O 1
ATOM 821 N N . ALA A 1 101 ? 2.213 1.531 6.027 1.00 90.81 101 ALA A N 1
ATOM 822 C CA . ALA A 1 101 ? 2.968 0.541 5.262 1.00 90.81 101 ALA A CA 1
ATOM 823 C C . ALA A 1 101 ? 3.827 -0.362 6.166 1.00 90.81 101 ALA A C 1
ATOM 825 O O . ALA A 1 101 ? 3.781 -1.583 6.036 1.00 90.81 101 ALA A O 1
ATOM 826 N N . ASN A 1 102 ? 4.549 0.211 7.135 1.00 89.56 102 ASN A N 1
ATOM 827 C CA . ASN A 1 102 ? 5.358 -0.548 8.093 1.00 89.56 102 ASN A CA 1
ATOM 828 C C . ASN A 1 102 ? 4.497 -1.397 9.039 1.00 89.56 102 ASN A C 1
ATOM 830 O O . ASN A 1 102 ? 4.911 -2.477 9.449 1.00 89.56 102 ASN A O 1
ATOM 834 N N . ALA A 1 103 ? 3.289 -0.946 9.384 1.00 91.62 103 ALA A N 1
ATOM 835 C CA . ALA A 1 103 ? 2.379 -1.728 10.217 1.00 91.62 103 ALA A CA 1
ATOM 836 C C . ALA A 1 103 ? 1.833 -2.978 9.503 1.00 91.62 103 ALA A C 1
ATOM 838 O O . ALA A 1 103 ? 1.474 -3.950 10.173 1.00 91.62 103 ALA A O 1
ATOM 839 N N . LEU A 1 104 ? 1.765 -2.953 8.170 1.00 92.62 104 LEU A N 1
ATOM 840 C CA . LEU A 1 104 ? 1.222 -4.025 7.330 1.00 92.62 104 LEU A CA 1
ATOM 841 C C . LEU A 1 104 ? 2.317 -4.822 6.596 1.00 92.62 104 LEU A C 1
ATOM 843 O O . LEU A 1 104 ? 2.011 -5.744 5.847 1.00 92.62 104 LEU A O 1
ATOM 847 N N . CYS A 1 105 ? 3.595 -4.488 6.791 1.00 88.56 105 CYS A N 1
ATOM 848 C CA . CYS A 1 105 ? 4.686 -5.165 6.099 1.00 88.56 105 CYS A CA 1
ATOM 849 C C . CYS A 1 105 ? 4.884 -6.613 6.603 1.00 88.56 105 CYS A C 1
ATOM 851 O O . CYS A 1 105 ? 4.456 -6.955 7.712 1.00 88.56 105 CYS A O 1
ATOM 853 N N . PRO A 1 106 ? 5.585 -7.474 5.838 1.00 86.06 106 PRO A N 1
ATOM 854 C CA . PRO A 1 106 ? 5.887 -8.845 6.263 1.00 86.06 106 PRO A CA 1
ATOM 855 C C . PRO A 1 106 ? 6.640 -8.929 7.602 1.00 86.06 106 PRO A C 1
ATOM 857 O O . PRO A 1 106 ? 6.460 -9.882 8.356 1.00 86.06 106 PRO A O 1
ATOM 860 N N . THR A 1 107 ? 7.423 -7.902 7.938 1.00 85.19 107 THR A N 1
ATOM 861 C CA . THR A 1 107 ? 8.180 -7.785 9.198 1.00 85.19 107 THR A CA 1
ATOM 862 C C . THR A 1 107 ? 7.358 -7.154 10.331 1.00 85.19 107 THR A C 1
ATOM 864 O O . THR A 1 107 ? 7.897 -6.818 11.383 1.00 85.19 107 THR A O 1
ATOM 867 N N . SER A 1 108 ? 6.046 -6.970 10.152 1.00 87.25 108 SER A N 1
ATOM 868 C CA . SER A 1 108 ? 5.190 -6.362 11.172 1.00 87.25 108 SER A CA 1
ATOM 869 C C . SER A 1 108 ? 5.242 -7.139 12.490 1.00 87.25 108 SER A C 1
ATOM 871 O O . SER A 1 108 ? 5.243 -8.378 12.512 1.00 87.25 108 SER A O 1
ATOM 873 N N . LEU A 1 109 ? 5.230 -6.391 13.600 1.00 85.06 109 LEU A N 1
ATOM 874 C CA . LEU A 1 109 ? 5.163 -6.922 14.966 1.00 85.06 109 LEU A CA 1
ATOM 875 C C . LEU A 1 109 ? 3.906 -7.773 15.192 1.00 85.06 109 LEU A C 1
ATOM 877 O O . LEU A 1 109 ? 3.916 -8.699 15.995 1.00 85.06 109 LEU A O 1
ATOM 881 N N . TYR A 1 110 ? 2.820 -7.479 14.473 1.00 87.75 110 TYR A N 1
ATOM 882 C CA . TYR A 1 110 ? 1.559 -8.197 14.603 1.00 87.75 110 TYR A CA 1
ATOM 883 C C . TYR A 1 110 ? 1.432 -9.222 13.477 1.00 87.75 110 TYR A C 1
ATOM 885 O O . TYR A 1 110 ? 1.114 -8.864 12.343 1.00 87.75 110 TYR A O 1
ATOM 893 N N . ALA A 1 111 ? 1.617 -10.506 13.798 1.00 88.56 111 ALA A N 1
ATOM 894 C CA . ALA A 1 111 ? 1.567 -11.602 12.822 1.00 88.56 111 ALA A CA 1
ATOM 895 C C . ALA A 1 111 ? 0.284 -11.594 11.972 1.00 88.56 111 ALA A C 1
ATOM 897 O O . ALA A 1 111 ? 0.324 -11.816 10.764 1.00 88.56 111 ALA A O 1
ATOM 898 N N . ALA A 1 112 ? -0.851 -11.244 12.582 1.00 89.38 112 ALA A N 1
ATOM 899 C CA . ALA A 1 112 ? -2.134 -11.167 11.897 1.00 89.38 112 ALA A CA 1
ATOM 900 C C . ALA A 1 112 ? -2.147 -10.139 10.744 1.00 89.38 112 ALA A C 1
ATOM 902 O O . ALA A 1 112 ? -2.803 -10.384 9.730 1.00 89.38 112 ALA A O 1
ATOM 903 N N . LEU A 1 113 ? -1.412 -9.025 10.885 1.00 91.44 113 LEU A N 1
ATOM 904 C CA . LEU A 1 113 ? -1.349 -7.932 9.906 1.00 91.44 113 LEU A CA 1
ATOM 905 C C . LEU A 1 113 ? -0.447 -8.235 8.709 1.00 91.44 113 LEU A C 1
ATOM 907 O O . LEU A 1 113 ? -0.641 -7.636 7.659 1.00 91.44 113 LEU A O 1
ATOM 911 N N . ARG A 1 114 ? 0.468 -9.206 8.822 1.00 91.31 114 ARG A N 1
ATOM 912 C CA . ARG A 1 114 ? 1.337 -9.648 7.711 1.00 91.31 114 ARG A CA 1
ATOM 913 C C . ARG A 1 114 ? 0.547 -10.206 6.522 1.00 91.31 114 ARG A C 1
ATOM 915 O O . ARG A 1 114 ? 1.074 -10.334 5.426 1.00 91.31 114 ARG A O 1
ATOM 922 N N . ARG A 1 115 ? -0.726 -10.542 6.746 1.00 90.31 115 ARG A N 1
ATOM 923 C CA . ARG A 1 115 ? -1.677 -11.040 5.742 1.00 90.31 115 ARG A CA 1
ATOM 924 C C . ARG A 1 115 ? -2.382 -9.923 4.969 1.00 90.31 115 ARG A C 1
ATOM 926 O O . ARG A 1 115 ? -3.252 -10.216 4.153 1.00 90.31 115 ARG A O 1
ATOM 933 N N . VAL A 1 116 ? -2.074 -8.660 5.262 1.00 92.94 116 VAL A N 1
ATOM 934 C CA . VAL A 1 116 ? -2.688 -7.498 4.622 1.00 92.94 116 VAL A CA 1
ATOM 935 C C . VAL A 1 116 ? -1.656 -6.812 3.739 1.00 92.94 116 VAL A C 1
ATOM 937 O O . VAL A 1 116 ? -0.663 -6.292 4.231 1.00 92.94 116 VAL A O 1
ATOM 940 N N . SER A 1 117 ? -1.909 -6.749 2.437 1.00 94.06 117 SER A N 1
ATOM 941 C CA . SER A 1 117 ? -1.084 -5.974 1.509 1.00 94.06 117 SER A CA 1
ATOM 942 C C . SER A 1 117 ? -1.710 -4.605 1.268 1.00 94.06 117 SER A C 1
ATOM 944 O O . SER A 1 117 ? -2.856 -4.521 0.823 1.00 94.06 117 SER A O 1
ATOM 946 N N . LEU A 1 118 ? -0.965 -3.533 1.541 1.00 94.19 118 LEU A N 1
ATOM 947 C CA . LEU A 1 118 ? -1.385 -2.164 1.248 1.00 94.19 118 LEU A CA 1
ATOM 948 C C . LEU A 1 118 ? -1.102 -1.818 -0.216 1.00 94.19 118 LEU A C 1
ATOM 950 O O . LEU A 1 118 ? 0.032 -1.915 -0.677 1.00 94.19 118 LEU A O 1
ATOM 954 N N . VAL A 1 119 ? -2.127 -1.346 -0.915 1.00 94.19 119 VAL A N 1
ATOM 955 C CA . VAL A 1 119 ? -2.036 -0.745 -2.243 1.00 94.19 119 VAL A CA 1
ATOM 956 C C . VAL A 1 119 ? -2.514 0.691 -2.121 1.00 94.19 119 VAL A C 1
ATOM 958 O O . VAL A 1 119 ? -3.663 0.945 -1.767 1.00 94.19 119 VAL A O 1
ATOM 961 N N . SER A 1 120 ? -1.624 1.640 -2.389 1.00 92.50 120 SER A N 1
ATOM 962 C CA . SER A 1 120 ? -1.962 3.060 -2.344 1.00 92.50 120 SER A CA 1
ATOM 963 C C . SER A 1 120 ? -1.214 3.847 -3.407 1.00 92.50 120 SER A C 1
ATOM 965 O O . SER A 1 120 ? -0.240 3.359 -3.985 1.00 92.50 120 SER A O 1
ATOM 967 N N . ARG A 1 121 ? -1.662 5.079 -3.655 1.00 89.75 121 ARG A N 1
ATOM 968 C CA . ARG A 1 121 ? -0.948 5.998 -4.544 1.00 89.75 121 ARG A CA 1
ATOM 969 C C . ARG A 1 121 ? 0.318 6.497 -3.852 1.00 89.75 121 ARG A C 1
ATOM 971 O O . ARG A 1 121 ? 0.237 7.063 -2.765 1.00 89.75 121 ARG A O 1
ATOM 978 N N . PHE A 1 122 ? 1.460 6.343 -4.514 1.00 85.62 122 PHE A N 1
ATOM 979 C CA . PHE A 1 122 ? 2.742 6.874 -4.059 1.00 85.62 122 PHE A CA 1
ATOM 980 C C . PHE A 1 122 ? 3.194 8.012 -4.988 1.00 85.62 122 PHE A C 1
ATOM 982 O O . PHE A 1 122 ? 3.121 7.853 -6.209 1.00 85.62 122 PHE A O 1
ATOM 989 N N . PRO A 1 123 ? 3.629 9.170 -4.460 1.00 85.25 123 PRO A N 1
ATOM 990 C CA . PRO A 1 123 ? 4.076 10.280 -5.295 1.00 85.25 123 PRO A CA 1
ATOM 991 C C . PRO A 1 123 ? 5.361 9.921 -6.057 1.00 85.25 123 PRO A C 1
ATOM 993 O O . PRO A 1 123 ? 6.314 9.411 -5.471 1.00 85.25 123 PRO A O 1
ATOM 996 N N . LEU A 1 124 ? 5.419 10.245 -7.355 1.00 86.88 124 LEU A N 1
ATOM 997 C CA . LEU A 1 124 ? 6.590 9.968 -8.206 1.00 86.88 124 LEU A CA 1
ATOM 998 C C . LEU A 1 124 ? 7.853 10.732 -7.779 1.00 86.88 124 LEU A C 1
ATOM 1000 O O . LEU A 1 124 ? 8.971 10.287 -8.035 1.00 86.88 124 LEU A O 1
ATOM 1004 N N . GLU A 1 125 ? 7.666 11.866 -7.110 1.00 85.50 125 GLU A N 1
ATOM 1005 C CA . GLU A 1 125 ? 8.731 12.694 -6.533 1.00 85.50 125 GLU A CA 1
ATOM 1006 C C . GLU A 1 125 ? 9.131 12.241 -5.118 1.00 85.50 125 GLU A C 1
ATOM 1008 O O . GLU A 1 125 ? 9.944 12.885 -4.457 1.00 85.50 125 GLU A O 1
ATOM 1013 N N . GLY A 1 126 ? 8.564 11.132 -4.631 1.00 83.44 126 GLY A N 1
ATOM 1014 C CA . GLY A 1 126 ? 8.885 10.581 -3.323 1.00 83.44 126 GLY A CA 1
ATOM 1015 C C . GLY A 1 126 ? 10.374 10.261 -3.188 1.00 83.44 126 GLY A C 1
ATOM 1016 O O . GLY A 1 126 ? 10.966 9.594 -4.036 1.00 83.44 126 GLY A O 1
ATOM 1017 N N . ALA A 1 127 ? 10.990 10.717 -2.096 1.00 87.25 127 ALA A N 1
ATOM 1018 C CA . ALA A 1 127 ? 12.365 10.362 -1.770 1.00 87.25 127 ALA A CA 1
ATOM 1019 C C . ALA A 1 127 ? 12.409 8.946 -1.173 1.00 87.25 127 ALA A C 1
ATOM 1021 O O . ALA A 1 127 ? 12.032 8.738 -0.016 1.00 87.25 127 ALA A O 1
ATOM 1022 N N . THR A 1 128 ? 12.864 7.979 -1.968 1.00 89.31 128 THR A N 1
ATOM 1023 C CA . THR A 1 128 ? 12.998 6.578 -1.555 1.00 89.31 128 THR A CA 1
ATOM 1024 C C . THR A 1 128 ? 14.315 6.361 -0.808 1.00 89.31 128 THR A C 1
ATOM 1026 O O . THR A 1 128 ? 15.354 6.911 -1.173 1.00 89.31 128 THR A O 1
ATOM 1029 N N . TYR A 1 129 ? 14.285 5.543 0.242 1.00 90.00 129 TYR A N 1
ATOM 1030 C CA . TYR A 1 129 ? 15.464 5.179 1.027 1.00 90.00 129 TYR A CA 1
ATOM 1031 C C . TYR A 1 129 ? 15.459 3.680 1.305 1.00 90.00 129 TYR A C 1
ATOM 1033 O O . TYR A 1 129 ? 14.395 3.080 1.456 1.00 90.00 129 TYR A O 1
ATOM 1041 N N . ALA A 1 130 ? 16.646 3.094 1.405 1.00 90.25 130 ALA A N 1
ATOM 1042 C CA . ALA A 1 130 ? 16.824 1.735 1.882 1.00 90.25 130 ALA A CA 1
ATOM 1043 C C . ALA A 1 130 ? 16.466 1.634 3.374 1.00 90.25 130 ALA A C 1
ATOM 1045 O O . ALA A 1 130 ? 16.398 2.642 4.093 1.00 90.25 130 ALA A O 1
ATOM 1046 N N . ALA A 1 131 ? 16.274 0.403 3.850 1.00 85.69 131 ALA A N 1
ATOM 1047 C CA . ALA A 1 131 ? 16.158 0.143 5.278 1.00 85.69 131 ALA A CA 1
ATOM 1048 C C . ALA A 1 131 ? 17.415 0.657 6.012 1.00 85.69 131 ALA A C 1
ATOM 1050 O O . ALA A 1 131 ? 18.522 0.568 5.468 1.00 85.69 131 ALA A O 1
ATOM 1051 N N . PRO A 1 132 ? 17.272 1.235 7.218 1.00 87.88 132 PRO A N 1
ATOM 1052 C CA . PRO A 1 132 ? 18.429 1.640 8.002 1.00 87.88 132 PRO A CA 1
ATOM 1053 C C . PRO A 1 132 ? 19.284 0.413 8.338 1.00 87.88 132 PRO A C 1
ATOM 1055 O O . PRO A 1 132 ? 18.757 -0.653 8.654 1.00 87.88 132 PRO A O 1
ATOM 1058 N N . SER A 1 133 ? 20.607 0.572 8.276 1.00 82.25 133 SER A N 1
ATOM 1059 C CA . SER A 1 133 ? 21.540 -0.467 8.711 1.00 82.25 133 SER A CA 1
ATOM 1060 C C . SER A 1 133 ? 21.351 -0.771 10.205 1.00 82.25 133 SER A C 1
ATOM 1062 O O . SER A 1 133 ? 20.957 0.134 10.956 1.00 82.25 133 SER A O 1
ATOM 1064 N N . PRO A 1 134 ? 21.666 -1.999 10.662 1.00 81.81 134 PRO A N 1
ATOM 1065 C CA . PRO A 1 134 ? 21.675 -2.331 12.081 1.00 81.81 134 PRO A CA 1
ATOM 1066 C C . PRO A 1 134 ? 22.460 -1.305 12.898 1.00 81.81 134 PRO A C 1
ATOM 1068 O O . PRO A 1 134 ? 23.420 -0.690 12.421 1.00 81.81 134 PRO A O 1
ATOM 1071 N N . ARG A 1 135 ? 22.012 -1.083 14.134 1.00 80.06 135 ARG A N 1
ATOM 1072 C CA . ARG A 1 135 ? 22.593 -0.070 15.012 1.00 80.06 135 ARG A CA 1
ATOM 1073 C C . ARG A 1 135 ? 24.073 -0.378 15.257 1.00 80.06 135 ARG A C 1
ATOM 1075 O O . ARG A 1 135 ? 24.397 -1.442 15.767 1.00 80.06 135 ARG A O 1
ATOM 1082 N N . SER A 1 136 ? 24.931 0.606 15.003 1.00 78.06 136 SER A N 1
ATOM 1083 C CA . SER A 1 136 ? 26.318 0.615 15.464 1.00 78.06 136 SER A CA 1
ATOM 1084 C C . SER A 1 136 ? 26.549 1.872 16.310 1.00 78.06 136 SER A C 1
ATOM 1086 O O . SER A 1 136 ? 26.215 2.977 15.881 1.00 78.06 136 SER A O 1
ATOM 1088 N N . GLY A 1 137 ? 27.045 1.699 17.539 1.00 83.88 137 GLY A N 1
ATOM 1089 C CA . GLY A 1 137 ? 27.497 2.793 18.406 1.00 83.88 137 GLY A CA 1
ATOM 1090 C C . GLY A 1 137 ? 26.462 3.494 19.309 1.00 83.88 137 GLY A C 1
ATOM 1091 O O . GLY A 1 137 ? 25.273 3.144 19.412 1.00 83.88 137 GLY A O 1
ATOM 1092 N N . ARG A 1 138 ? 26.967 4.512 20.023 1.00 84.81 138 ARG A N 1
ATOM 1093 C CA . ARG A 1 138 ? 26.210 5.406 20.919 1.00 84.81 138 ARG A CA 1
ATOM 1094 C C . ARG A 1 138 ? 25.566 6.544 20.111 1.00 84.81 138 ARG A C 1
ATOM 1096 O O . ARG A 1 138 ? 26.152 7.031 19.154 1.00 84.81 138 ARG A O 1
ATOM 1103 N N . GLY A 1 139 ? 24.354 6.957 20.493 1.00 86.31 139 GLY A N 1
ATOM 1104 C CA . GLY A 1 139 ? 23.595 8.025 19.818 1.00 86.31 139 GLY A CA 1
ATOM 1105 C C . GLY A 1 139 ? 22.207 7.609 19.312 1.00 86.31 139 GLY A C 1
ATOM 1106 O O . GLY A 1 139 ? 21.750 6.484 19.547 1.00 86.31 139 GLY A O 1
ATOM 1107 N N . ARG A 1 140 ? 21.508 8.537 18.642 1.00 84.38 140 ARG A N 1
ATOM 1108 C CA . ARG A 1 140 ? 20.162 8.314 18.084 1.00 84.38 140 ARG A CA 1
ATOM 1109 C C . ARG A 1 140 ? 20.242 7.375 16.866 1.00 84.38 140 ARG A C 1
ATOM 1111 O O . ARG A 1 140 ? 20.977 7.689 15.932 1.00 84.38 140 ARG A O 1
ATOM 1118 N N . PRO A 1 141 ? 19.476 6.266 16.826 1.00 84.50 141 PRO A N 1
ATOM 1119 C CA . PRO A 1 141 ? 19.439 5.383 15.662 1.00 84.50 141 PRO A CA 1
ATOM 1120 C C . PRO A 1 141 ? 19.047 6.120 14.378 1.00 84.50 141 PRO A C 1
ATOM 1122 O O . PRO A 1 141 ? 18.164 6.984 14.392 1.00 84.50 141 PRO A O 1
ATOM 1125 N N . ARG A 1 142 ? 19.668 5.744 13.254 1.00 82.00 142 ARG A N 1
ATOM 1126 C CA . ARG A 1 142 ? 19.246 6.215 11.930 1.00 82.00 142 ARG A CA 1
ATOM 1127 C C . ARG A 1 142 ? 17.841 5.695 11.626 1.00 82.00 142 ARG A C 1
ATOM 1129 O O . ARG A 1 142 ? 17.558 4.516 11.800 1.00 82.00 142 ARG A O 1
ATOM 1136 N N . VAL A 1 143 ? 16.975 6.582 11.137 1.00 84.81 143 VAL A N 1
ATOM 1137 C CA . VAL A 1 143 ? 15.603 6.237 10.714 1.00 84.81 143 VAL A CA 1
ATOM 1138 C C . VAL A 1 143 ? 15.563 5.797 9.245 1.00 84.81 143 VAL A C 1
ATOM 1140 O O . VAL A 1 143 ? 14.685 5.038 8.851 1.00 84.81 143 VAL A O 1
ATOM 1143 N N . LYS A 1 144 ? 16.515 6.266 8.429 1.00 88.62 144 LYS A N 1
ATOM 1144 C CA . LYS A 1 144 ? 16.595 6.017 6.984 1.00 88.62 144 LYS A CA 1
ATOM 1145 C C . LYS A 1 144 ? 17.969 5.453 6.620 1.00 88.62 144 LYS A C 1
ATOM 1147 O O . LYS A 1 144 ? 18.968 5.869 7.210 1.00 88.62 144 LYS A O 1
ATOM 1152 N N . GLY A 1 145 ? 18.002 4.521 5.670 1.00 90.44 145 GLY A N 1
ATOM 1153 C CA . GLY A 1 145 ? 19.228 4.012 5.059 1.00 90.44 145 GLY A CA 1
ATOM 1154 C C . GLY A 1 145 ? 19.727 4.897 3.915 1.00 90.44 145 GLY A C 1
ATOM 1155 O O . GLY A 1 145 ? 19.411 6.087 3.843 1.00 90.44 145 GLY A O 1
ATOM 1156 N N . ALA A 1 146 ? 20.507 4.302 3.011 1.00 91.62 146 ALA A N 1
ATOM 1157 C CA . ALA A 1 146 ? 21.001 4.973 1.811 1.00 91.62 146 ALA A CA 1
ATOM 1158 C C . ALA A 1 146 ? 19.845 5.483 0.934 1.00 91.62 146 ALA A C 1
ATOM 1160 O O . ALA A 1 146 ? 18.779 4.867 0.866 1.00 91.62 146 ALA A O 1
ATOM 1161 N N . LYS A 1 147 ? 20.051 6.621 0.266 1.00 92.00 147 LYS A N 1
ATOM 1162 C CA . LYS A 1 147 ? 19.078 7.167 -0.684 1.00 92.00 147 LYS A CA 1
ATOM 1163 C C . LYS A 1 147 ? 18.996 6.240 -1.899 1.00 92.00 147 LYS A C 1
ATOM 1165 O O . LYS A 1 147 ? 20.023 5.890 -2.469 1.00 92.00 147 LYS A O 1
ATOM 1170 N N . LEU A 1 148 ? 17.782 5.854 -2.275 1.00 92.44 148 LEU A N 1
ATOM 1171 C CA . LEU A 1 148 ? 17.511 5.040 -3.457 1.00 92.44 148 LEU A CA 1
ATOM 1172 C C . LEU A 1 148 ? 17.105 5.935 -4.641 1.00 92.44 148 LEU A C 1
ATOM 1174 O O . LEU A 1 148 ? 16.718 7.092 -4.427 1.00 92.44 148 LEU A O 1
ATOM 1178 N N . PRO A 1 149 ? 17.171 5.420 -5.884 1.00 91.12 149 PRO A N 1
ATOM 1179 C CA . PRO A 1 149 ? 16.637 6.104 -7.056 1.00 91.12 149 PRO A CA 1
ATOM 1180 C C . PRO A 1 149 ? 15.198 6.580 -6.837 1.00 91.12 149 PRO A C 1
ATOM 1182 O O . PRO A 1 149 ? 14.384 5.902 -6.201 1.00 91.12 149 PRO A O 1
ATOM 1185 N N . SER A 1 150 ? 14.880 7.763 -7.366 1.00 91.38 150 SER A N 1
ATOM 1186 C CA . SER A 1 150 ? 13.518 8.286 -7.290 1.00 91.38 150 SER A CA 1
ATOM 1187 C C . SER A 1 150 ? 12.566 7.410 -8.116 1.00 91.38 150 SER A C 1
ATOM 1189 O O . SER A 1 150 ? 12.969 6.878 -9.155 1.00 91.38 150 SER A O 1
ATOM 1191 N N . PRO A 1 151 ? 11.288 7.280 -7.721 1.00 90.75 151 PRO A N 1
ATOM 1192 C CA . PRO A 1 151 ? 10.305 6.532 -8.502 1.00 90.75 151 PRO A CA 1
ATOM 1193 C C . PRO A 1 151 ? 10.175 7.050 -9.938 1.00 90.75 151 PRO A C 1
ATOM 1195 O O . PRO A 1 151 ? 9.992 6.263 -10.859 1.00 90.75 151 PRO A O 1
ATOM 1198 N N . ARG A 1 152 ? 10.328 8.365 -10.146 1.00 92.56 152 ARG A N 1
ATOM 1199 C CA . ARG A 1 152 ? 10.367 8.970 -11.483 1.00 92.56 152 ARG A CA 1
ATOM 1200 C C . ARG A 1 152 ? 11.514 8.434 -12.343 1.00 92.56 152 ARG A C 1
ATOM 1202 O O . ARG A 1 152 ? 11.282 8.116 -13.504 1.00 92.56 152 ARG A O 1
ATOM 1209 N N . LEU A 1 153 ? 12.724 8.324 -11.791 1.00 91.44 153 LEU A N 1
ATOM 1210 C CA . LEU A 1 153 ? 13.865 7.754 -12.512 1.00 91.44 153 LEU A CA 1
ATOM 1211 C C . LEU A 1 153 ? 13.636 6.269 -12.813 1.00 91.44 153 LEU A C 1
ATOM 1213 O O . LEU A 1 153 ? 13.876 5.831 -13.932 1.00 91.44 153 LEU A O 1
ATOM 1217 N N . LEU A 1 154 ? 13.115 5.512 -11.844 1.00 90.69 154 LEU A N 1
ATOM 1218 C CA . LEU A 1 154 ? 12.784 4.099 -12.043 1.00 90.69 154 LEU A CA 1
ATOM 1219 C C . LEU A 1 154 ? 11.750 3.906 -13.158 1.00 90.69 154 LEU A C 1
ATOM 1221 O O . LEU A 1 154 ? 11.912 3.015 -13.984 1.00 90.69 154 LEU A O 1
ATOM 1225 N N . LEU A 1 155 ? 10.724 4.760 -13.216 1.00 91.62 155 LEU A N 1
ATOM 1226 C CA . LEU A 1 155 ? 9.728 4.728 -14.284 1.00 91.62 155 LEU A CA 1
ATOM 1227 C C . LEU A 1 155 ? 10.336 5.093 -15.645 1.00 91.62 155 LEU A C 1
ATOM 1229 O O . LEU A 1 155 ? 10.002 4.464 -16.639 1.00 91.62 155 LEU A O 1
ATOM 1233 N N . ALA A 1 156 ? 11.246 6.069 -15.697 1.00 93.38 156 ALA A N 1
ATOM 1234 C CA . ALA A 1 156 ? 11.938 6.419 -16.936 1.00 93.38 156 ALA A CA 1
ATOM 1235 C C . ALA A 1 156 ? 12.790 5.251 -17.461 1.00 93.38 156 ALA A C 1
ATOM 1237 O O . ALA A 1 156 ? 12.698 4.917 -18.638 1.00 93.38 156 ALA A O 1
ATOM 1238 N N . LEU A 1 157 ? 13.557 4.588 -16.587 1.00 92.81 157 LEU A N 1
ATOM 1239 C CA . LEU A 1 157 ? 14.346 3.402 -16.944 1.00 92.81 157 LEU A CA 1
ATOM 1240 C C . LEU A 1 157 ? 13.460 2.222 -17.365 1.00 92.81 157 LEU A C 1
ATOM 1242 O O . LEU A 1 157 ? 13.787 1.515 -18.314 1.00 92.81 157 LEU A O 1
ATOM 1246 N N . TYR A 1 158 ? 12.325 2.033 -16.690 1.00 92.94 158 TYR A N 1
ATOM 1247 C CA . TYR A 1 158 ? 11.319 1.038 -17.058 1.00 92.94 158 TYR A CA 1
ATOM 1248 C C . TYR A 1 158 ? 10.789 1.282 -18.476 1.00 92.94 158 TYR A C 1
ATOM 1250 O O . TYR A 1 158 ? 10.819 0.380 -19.309 1.00 92.94 158 TYR A O 1
ATOM 1258 N N . SER A 1 159 ? 10.364 2.513 -18.772 1.00 95.12 159 SER A N 1
ATOM 1259 C CA . SER A 1 159 ? 9.874 2.888 -20.100 1.00 95.12 159 SER A CA 1
ATOM 1260 C C . SER A 1 159 ? 10.954 2.768 -21.172 1.00 95.12 159 SER A C 1
ATOM 1262 O O . SER A 1 159 ? 10.663 2.301 -22.268 1.00 95.12 159 SER A O 1
ATOM 1264 N N . LEU A 1 160 ? 12.196 3.147 -20.856 1.00 95.62 160 LEU A N 1
ATOM 1265 C CA . LEU A 1 160 ? 13.329 3.008 -21.768 1.00 95.62 160 LEU A CA 1
ATOM 1266 C C . LEU A 1 160 ? 13.585 1.541 -22.117 1.00 95.62 160 LEU A C 1
ATOM 1268 O O . LEU A 1 160 ? 13.750 1.221 -23.287 1.00 95.62 160 LEU A O 1
ATOM 1272 N N . ASN A 1 161 ? 13.571 0.648 -21.124 1.00 94.81 161 ASN A N 1
ATOM 1273 C CA . ASN A 1 161 ? 13.748 -0.784 -21.355 1.00 94.81 161 ASN A CA 1
ATOM 1274 C C . ASN A 1 161 ? 12.631 -1.365 -22.233 1.00 94.81 161 ASN A C 1
ATOM 1276 O O . ASN A 1 161 ? 12.923 -2.136 -23.140 1.00 94.81 161 ASN A O 1
ATOM 1280 N N . ILE A 1 162 ? 11.376 -0.959 -22.012 1.00 94.19 162 ILE A N 1
ATOM 1281 C CA . ILE A 1 162 ? 10.251 -1.381 -22.858 1.00 94.19 162 ILE A CA 1
ATOM 1282 C C . ILE A 1 162 ? 10.415 -0.873 -24.288 1.00 94.19 162 ILE A C 1
ATOM 1284 O O . ILE A 1 162 ? 10.240 -1.645 -25.225 1.00 94.19 162 ILE A O 1
ATOM 128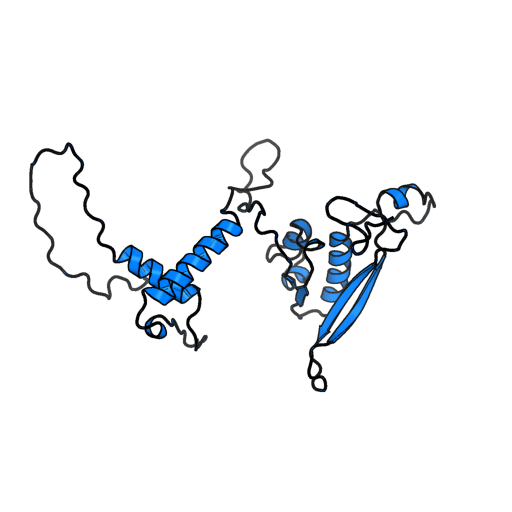8 N N . ALA A 1 163 ? 10.741 0.410 -24.462 1.00 95.31 163 ALA A N 1
ATOM 1289 C CA . ALA A 1 163 ? 10.917 1.003 -25.782 1.00 95.31 163 ALA A CA 1
ATOM 1290 C C . ALA A 1 163 ? 12.078 0.342 -26.533 1.00 95.31 163 ALA A C 1
ATOM 1292 O O . ALA A 1 163 ? 11.914 -0.059 -27.679 1.00 95.31 163 ALA A O 1
ATOM 1293 N N . TRP A 1 164 ? 13.224 0.161 -25.872 1.00 95.38 164 TRP A N 1
ATOM 1294 C CA . TRP A 1 164 ? 14.359 -0.562 -26.438 1.00 95.38 164 TRP A CA 1
ATOM 1295 C C . TRP A 1 164 ? 13.956 -1.979 -26.855 1.00 95.38 164 TRP A C 1
ATOM 1297 O O . TRP A 1 164 ? 14.171 -2.337 -28.009 1.00 95.38 164 TRP A O 1
ATOM 1307 N N . PHE A 1 165 ? 13.293 -2.736 -25.973 1.00 94.06 165 PHE A N 1
ATOM 1308 C CA . PHE A 1 165 ? 12.877 -4.111 -26.254 1.00 94.06 165 PHE A CA 1
ATOM 1309 C C . PHE A 1 165 ? 11.921 -4.184 -27.448 1.00 94.06 165 PHE A C 1
ATOM 1311 O O . PHE A 1 165 ? 12.099 -5.017 -28.326 1.00 94.06 165 PHE A O 1
ATOM 1318 N N . ALA A 1 166 ? 10.938 -3.286 -27.516 1.00 92.75 166 ALA A N 1
ATOM 1319 C CA . ALA A 1 166 ? 9.985 -3.238 -28.621 1.00 92.75 166 ALA A CA 1
ATOM 1320 C C . ALA A 1 166 ? 10.628 -2.858 -29.968 1.00 92.75 166 ALA A C 1
ATOM 1322 O O . ALA A 1 166 ? 10.087 -3.216 -31.009 1.00 92.75 166 ALA A O 1
ATOM 1323 N N . HIS A 1 167 ? 11.747 -2.127 -29.952 1.00 93.31 167 HIS A N 1
ATOM 1324 C CA . HIS A 1 167 ? 12.432 -1.672 -31.165 1.00 93.31 167 HIS A CA 1
ATOM 1325 C C . HIS A 1 167 ? 13.589 -2.571 -31.618 1.00 93.31 167 HIS A C 1
ATOM 1327 O O . HIS A 1 167 ? 13.859 -2.609 -32.812 1.00 93.31 167 HIS A O 1
ATOM 1333 N N . HIS A 1 168 ? 14.285 -3.246 -30.698 1.00 90.44 168 HIS A N 1
ATOM 1334 C CA . HIS A 1 168 ? 15.550 -3.939 -30.988 1.00 90.44 168 HIS A CA 1
ATOM 1335 C C . HIS A 1 168 ? 15.455 -5.466 -30.880 1.00 90.44 168 HIS A C 1
ATOM 1337 O O . HIS A 1 168 ? 16.367 -6.157 -31.321 1.00 90.44 168 HIS A O 1
ATOM 1343 N N . VAL A 1 169 ? 14.380 -6.013 -30.302 1.00 90.62 169 VAL A N 1
ATOM 1344 C CA . VAL A 1 169 ? 14.186 -7.466 -30.206 1.00 90.62 169 VAL A CA 1
ATOM 1345 C C . VAL A 1 169 ? 13.223 -7.923 -31.299 1.00 90.62 169 VAL A C 1
ATOM 1347 O O . VAL A 1 169 ? 12.022 -7.676 -31.213 1.00 90.62 169 VAL A O 1
ATOM 1350 N N . GLU A 1 170 ? 13.758 -8.606 -32.314 1.00 86.81 170 GLU A N 1
ATOM 1351 C CA . GLU A 1 170 ? 12.999 -9.078 -33.484 1.00 86.81 170 GLU A CA 1
ATOM 1352 C C . GLU A 1 170 ? 11.999 -10.191 -33.144 1.00 86.81 170 GLU A C 1
ATOM 1354 O O . GLU A 1 170 ? 10.867 -10.168 -33.626 1.00 86.81 170 GLU A O 1
ATOM 1359 N N . ASP A 1 171 ? 12.383 -11.129 -32.269 1.00 88.56 171 ASP A N 1
ATOM 1360 C CA . ASP A 1 171 ? 11.499 -12.185 -31.762 1.00 88.56 171 ASP A CA 1
ATOM 1361 C C . ASP A 1 171 ? 11.273 -12.055 -30.242 1.00 88.56 171 ASP A C 1
ATOM 1363 O O . ASP A 1 171 ? 12.015 -12.617 -29.425 1.00 88.56 171 ASP A O 1
ATOM 1367 N N . PRO A 1 172 ? 10.218 -11.332 -29.819 1.00 86.19 172 PRO A N 1
ATOM 1368 C CA . PRO A 1 172 ? 9.828 -11.240 -28.416 1.00 86.19 172 PRO A CA 1
ATOM 1369 C C . PRO A 1 172 ? 9.487 -12.595 -27.781 1.00 86.19 172 PRO A C 1
ATOM 1371 O O . PRO A 1 172 ? 9.632 -12.756 -26.566 1.00 86.19 172 PRO A O 1
ATOM 1374 N N . GLY A 1 173 ? 9.007 -13.560 -28.575 1.00 85.00 173 GLY A N 1
ATOM 1375 C CA . GLY A 1 173 ? 8.558 -14.869 -28.106 1.00 85.00 173 GLY A CA 1
ATOM 1376 C C . GLY A 1 173 ? 9.701 -15.714 -27.550 1.00 85.00 173 GLY A C 1
ATOM 1377 O O . GLY A 1 173 ? 9.531 -16.361 -26.512 1.00 85.00 173 GLY A O 1
ATOM 1378 N N . ALA A 1 174 ? 10.883 -15.626 -28.166 1.00 85.25 174 ALA A N 1
ATOM 1379 C CA . ALA A 1 174 ? 12.095 -16.322 -27.733 1.00 85.25 174 ALA A CA 1
ATOM 1380 C C . ALA A 1 174 ? 12.522 -15.978 -26.293 1.00 85.25 174 ALA A C 1
ATOM 1382 O O . ALA A 1 174 ? 13.132 -16.793 -25.601 1.00 85.25 174 ALA A O 1
ATOM 1383 N N . TRP A 1 175 ? 12.167 -14.787 -25.802 1.00 86.12 175 TRP A N 1
ATOM 1384 C CA . TRP A 1 175 ? 12.540 -14.322 -24.465 1.00 86.12 175 TRP A CA 1
ATOM 1385 C C . TRP A 1 175 ? 11.553 -14.718 -23.363 1.00 86.12 175 TRP A C 1
ATOM 1387 O O . TRP A 1 175 ? 11.817 -14.463 -22.183 1.00 86.12 175 TRP A O 1
ATOM 1397 N N . VAL A 1 176 ? 10.425 -15.356 -23.695 1.00 87.44 176 VAL A N 1
ATOM 1398 C CA . VAL A 1 176 ? 9.425 -15.770 -22.702 1.00 87.44 176 VAL A CA 1
ATOM 1399 C C . VAL A 1 176 ? 9.989 -16.885 -21.819 1.00 87.44 176 VAL A C 1
ATOM 1401 O O . VAL A 1 176 ? 9.977 -18.066 -22.160 1.00 87.44 176 VAL A O 1
ATOM 1404 N N . ARG A 1 177 ? 10.431 -16.526 -20.608 1.00 81.12 177 ARG A N 1
ATOM 1405 C CA . ARG A 1 177 ? 10.880 -17.502 -19.609 1.00 81.12 177 ARG A CA 1
ATOM 1406 C C . ARG A 1 177 ? 9.677 -18.140 -18.924 1.00 81.12 177 ARG A C 1
ATOM 1408 O O . ARG A 1 177 ? 9.114 -17.577 -17.978 1.00 81.12 177 ARG A O 1
ATOM 1415 N N . SER A 1 178 ? 9.292 -19.324 -19.386 1.00 79.31 178 SER A N 1
ATOM 1416 C CA . SER A 1 178 ? 8.297 -20.166 -18.722 1.00 79.31 178 SER A CA 1
ATOM 1417 C C . SER A 1 178 ? 8.952 -21.066 -17.664 1.00 79.31 178 SER A C 1
ATOM 1419 O O . SER A 1 178 ? 10.129 -21.420 -17.741 1.00 79.31 178 SER A O 1
ATOM 1421 N N . ARG A 1 179 ? 8.200 -21.403 -16.613 1.00 80.00 179 ARG A N 1
ATOM 1422 C CA . ARG A 1 179 ? 8.565 -22.447 -15.641 1.00 80.00 179 ARG A CA 1
ATOM 1423 C C . ARG A 1 179 ? 7.441 -23.490 -15.625 1.00 80.00 179 ARG A C 1
ATOM 1425 O O . ARG A 1 179 ? 6.297 -23.097 -15.849 1.00 80.00 179 ARG A O 1
ATOM 1432 N N . PRO A 1 180 ? 7.704 -24.769 -15.295 1.00 83.38 180 PRO A N 1
ATOM 1433 C CA . PRO A 1 180 ? 6.666 -25.810 -15.269 1.00 83.38 180 PRO A CA 1
ATOM 1434 C C . PRO A 1 180 ? 5.453 -25.461 -14.391 1.00 83.38 180 PRO A C 1
ATOM 1436 O O . PRO A 1 180 ? 4.319 -25.772 -14.730 1.00 83.38 180 PRO A O 1
ATOM 1439 N N . TRP A 1 181 ? 5.683 -24.748 -13.286 1.00 83.88 181 TRP A N 1
ATOM 1440 C CA . TRP A 1 181 ? 4.641 -24.280 -12.363 1.00 83.88 181 TRP A CA 1
ATOM 1441 C C . TRP A 1 181 ? 4.122 -22.861 -12.668 1.00 83.88 181 TRP A C 1
ATOM 1443 O O . TRP A 1 181 ? 3.288 -22.336 -11.932 1.00 83.88 181 TRP A O 1
ATOM 1453 N N . TYR A 1 182 ? 4.636 -22.204 -13.712 1.00 78.19 182 TYR A N 1
ATOM 1454 C CA . TYR A 1 182 ? 4.237 -20.855 -14.117 1.00 78.19 182 TYR A CA 1
ATOM 1455 C C . TYR A 1 182 ? 4.326 -20.689 -15.647 1.00 78.19 182 TYR A C 1
ATOM 1457 O O . TYR A 1 182 ? 5.300 -20.124 -16.164 1.00 78.19 182 TYR A O 1
ATOM 1465 N N . PRO A 1 183 ? 3.324 -21.200 -16.390 1.00 79.88 183 PRO A N 1
ATOM 1466 C CA . PRO A 1 183 ? 3.259 -21.043 -17.835 1.00 79.88 183 PRO A CA 1
ATOM 1467 C C . PRO A 1 183 ? 2.920 -19.589 -18.181 1.00 79.88 183 PRO A C 1
ATOM 1469 O O . PRO A 1 183 ? 1.813 -19.105 -17.930 1.00 79.88 183 PRO A O 1
ATOM 1472 N N . LYS A 1 184 ? 3.888 -18.875 -18.757 1.00 83.50 184 LYS A N 1
ATOM 1473 C CA . LYS A 1 184 ? 3.699 -17.510 -19.255 1.00 83.50 184 LYS A CA 1
ATOM 1474 C C . LYS A 1 184 ? 3.275 -17.550 -20.721 1.00 83.50 184 LYS A C 1
ATOM 1476 O O . LYS A 1 184 ? 3.932 -18.198 -21.525 1.00 83.50 184 LYS A O 1
ATOM 1481 N N . LYS A 1 185 ? 2.199 -16.832 -21.058 1.00 83.50 185 LYS A N 1
ATOM 1482 C CA . LYS A 1 185 ? 1.701 -16.682 -22.441 1.00 83.50 185 LYS A CA 1
ATOM 1483 C C . LYS A 1 185 ? 2.181 -15.404 -23.133 1.00 83.50 185 LYS A C 1
ATOM 1485 O O . LYS A 1 185 ? 2.089 -15.298 -24.347 1.00 83.50 185 LYS A O 1
ATOM 1490 N N . HIS A 1 186 ? 2.648 -14.430 -22.358 1.00 87.94 186 HIS A N 1
ATOM 1491 C CA . HIS A 1 186 ? 3.052 -13.117 -22.850 1.00 87.94 186 HIS A CA 1
ATOM 1492 C C . HIS A 1 186 ? 4.401 -12.733 -22.256 1.00 87.94 186 HIS A C 1
ATOM 1494 O O . HIS A 1 186 ? 4.725 -13.131 -21.131 1.00 87.94 186 HIS A O 1
ATOM 1500 N N . VAL A 1 187 ? 5.146 -11.920 -23.001 1.00 89.25 187 VAL A N 1
ATOM 1501 C CA . VAL A 1 187 ? 6.387 -11.302 -22.536 1.00 89.25 187 VAL A CA 1
ATOM 1502 C C . VAL A 1 187 ? 6.080 -10.403 -21.344 1.00 89.25 187 VAL A C 1
ATOM 1504 O O . VAL A 1 187 ? 5.178 -9.565 -21.382 1.00 89.25 187 VAL A O 1
ATOM 1507 N N . THR A 1 188 ? 6.830 -10.584 -20.263 1.00 91.00 188 THR A N 1
ATOM 1508 C CA . THR A 1 188 ? 6.741 -9.739 -19.072 1.00 91.00 188 THR A CA 1
ATOM 1509 C C . THR A 1 188 ? 7.920 -8.780 -19.011 1.00 91.00 188 THR A C 1
ATOM 1511 O O . THR A 1 188 ? 8.969 -9.028 -19.596 1.00 91.00 188 THR A O 1
ATOM 1514 N N . PHE A 1 189 ? 7.802 -7.712 -18.221 1.00 90.50 189 PHE A N 1
ATOM 1515 C CA . PHE A 1 189 ? 8.921 -6.791 -17.992 1.00 90.50 189 PHE A CA 1
ATOM 1516 C C . PHE A 1 189 ? 10.199 -7.501 -17.510 1.00 90.50 189 PHE A C 1
ATOM 1518 O O . PHE A 1 189 ? 11.301 -7.130 -17.892 1.00 90.50 189 PHE A O 1
ATOM 1525 N N . SER A 1 190 ? 10.069 -8.557 -16.698 1.00 90.06 190 SER A N 1
ATOM 1526 C CA . SER A 1 190 ? 11.230 -9.340 -16.256 1.00 90.06 190 SER A CA 1
ATOM 1527 C C . SER A 1 190 ? 11.961 -10.020 -17.414 1.00 90.06 190 SER A C 1
ATOM 1529 O O . SER A 1 190 ? 13.162 -10.253 -17.301 1.00 90.06 190 SER A O 1
ATOM 1531 N N . ASP A 1 191 ? 11.243 -10.376 -18.478 1.00 91.06 191 ASP A N 1
ATOM 1532 C CA . ASP A 1 191 ? 11.811 -10.992 -19.674 1.00 91.06 191 ASP A CA 1
ATOM 1533 C C . ASP A 1 191 ? 12.514 -9.911 -20.520 1.00 91.06 191 ASP A C 1
ATOM 1535 O O . ASP A 1 191 ? 13.658 -10.098 -20.921 1.00 91.06 191 ASP A O 1
ATOM 1539 N N . MET A 1 192 ? 11.903 -8.725 -20.652 1.00 94.00 192 MET A N 1
ATOM 1540 C CA . MET A 1 192 ? 12.505 -7.553 -21.317 1.00 94.00 192 MET A CA 1
ATOM 1541 C C . MET A 1 192 ? 13.793 -7.078 -20.630 1.00 94.00 192 MET A C 1
ATOM 1543 O O . MET A 1 192 ? 14.789 -6.753 -21.278 1.00 94.00 192 MET A O 1
ATOM 1547 N N . LEU A 1 193 ? 13.807 -7.087 -19.296 1.00 92.56 193 LEU A N 1
ATOM 1548 C CA . LEU A 1 193 ? 14.989 -6.760 -18.505 1.00 92.56 193 LEU A CA 1
ATOM 1549 C C . LEU A 1 193 ? 16.086 -7.822 -18.659 1.00 92.56 193 LEU A C 1
ATOM 1551 O O . LEU A 1 193 ? 17.270 -7.492 -18.657 1.00 92.56 193 LEU A O 1
ATOM 1555 N N . ALA A 1 194 ? 15.705 -9.095 -18.786 1.00 90.94 194 ALA A N 1
ATOM 1556 C CA . ALA A 1 194 ? 16.653 -10.176 -19.020 1.00 90.94 194 ALA A CA 1
ATOM 1557 C C . ALA A 1 194 ? 17.290 -10.088 -20.413 1.00 90.94 194 ALA A C 1
ATOM 1559 O O . ALA A 1 194 ? 18.492 -10.320 -20.518 1.00 90.94 194 ALA A O 1
ATOM 1560 N N . ALA A 1 195 ? 16.514 -9.712 -21.433 1.00 91.94 195 ALA A N 1
ATOM 1561 C CA . ALA A 1 195 ? 17.007 -9.453 -22.782 1.00 91.94 195 ALA A CA 1
ATOM 1562 C C . ALA A 1 195 ? 17.998 -8.287 -22.804 1.00 91.94 195 ALA A C 1
ATOM 1564 O O . ALA A 1 195 ? 19.123 -8.458 -23.256 1.00 91.94 195 ALA A O 1
ATOM 1565 N N . ALA A 1 196 ? 17.638 -7.148 -22.203 1.00 91.94 196 ALA A N 1
ATOM 1566 C CA . ALA A 1 196 ? 18.547 -6.004 -22.108 1.00 91.94 196 ALA A CA 1
ATOM 1567 C C . ALA A 1 196 ? 19.834 -6.349 -21.353 1.00 91.94 196 ALA A C 1
ATOM 1569 O O . ALA A 1 196 ? 20.919 -5.939 -21.741 1.00 91.94 196 ALA A O 1
ATOM 1570 N N . ARG A 1 197 ? 19.736 -7.140 -20.278 1.00 92.31 197 ARG A N 1
ATOM 1571 C CA . ARG A 1 197 ? 20.923 -7.618 -19.565 1.00 92.31 197 ARG A CA 1
ATOM 1572 C C . ARG A 1 197 ? 21.793 -8.516 -20.444 1.00 92.31 197 ARG A C 1
ATOM 1574 O O . ARG A 1 197 ? 23.008 -8.427 -20.341 1.00 92.31 197 ARG A O 1
ATOM 1581 N N . HIS A 1 198 ? 21.193 -9.412 -21.223 1.00 89.38 198 HIS A N 1
ATOM 1582 C CA . HIS A 1 198 ? 21.945 -10.282 -22.120 1.00 89.38 198 HIS A CA 1
ATOM 1583 C C . HIS A 1 198 ? 22.666 -9.468 -23.193 1.00 89.38 198 HIS A C 1
ATOM 1585 O O . HIS A 1 198 ? 23.847 -9.692 -23.402 1.00 89.38 198 HIS A O 1
ATOM 1591 N N . ASP A 1 199 ? 21.984 -8.496 -23.798 1.00 89.62 199 ASP A N 1
ATOM 1592 C CA . ASP A 1 199 ? 22.554 -7.598 -24.806 1.00 89.62 199 ASP A CA 1
ATOM 1593 C C . ASP A 1 199 ? 23.749 -6.802 -24.254 1.00 89.62 199 ASP A C 1
ATOM 1595 O O . ASP A 1 199 ? 24.850 -6.877 -24.788 1.00 89.62 199 ASP A O 1
ATOM 1599 N N . ILE A 1 200 ? 23.583 -6.173 -23.084 1.00 89.44 200 ILE A N 1
ATOM 1600 C CA . ILE A 1 200 ? 24.658 -5.430 -22.400 1.00 89.44 200 ILE A CA 1
ATOM 1601 C C . ILE A 1 200 ? 25.867 -6.322 -22.076 1.00 89.44 200 ILE A C 1
ATOM 1603 O O . ILE A 1 200 ? 27.001 -5.858 -22.094 1.00 89.44 200 ILE A O 1
ATOM 1607 N N . LEU A 1 201 ? 25.641 -7.587 -21.709 1.00 88.50 201 LEU A N 1
ATOM 1608 C CA . LEU A 1 201 ? 26.727 -8.516 -21.373 1.00 88.50 201 LEU A CA 1
ATOM 1609 C C . LEU A 1 201 ? 27.368 -9.160 -22.606 1.00 88.50 201 LEU A C 1
ATOM 1611 O O . LEU A 1 201 ? 28.503 -9.620 -22.511 1.00 88.50 201 LEU A O 1
ATOM 1615 N N . ALA A 1 202 ? 26.641 -9.230 -23.721 1.00 84.88 202 ALA A N 1
ATOM 1616 C CA . ALA A 1 202 ? 27.142 -9.722 -24.996 1.00 84.88 202 ALA A CA 1
ATOM 1617 C C . ALA A 1 202 ? 27.993 -8.671 -25.720 1.00 84.88 202 ALA A C 1
ATOM 1619 O O . ALA A 1 202 ? 28.781 -9.037 -26.590 1.00 84.88 202 ALA A O 1
ATOM 1620 N N . GLU A 1 203 ? 27.862 -7.390 -25.357 1.00 80.88 203 GLU A N 1
ATOM 1621 C CA . GLU A 1 203 ? 28.696 -6.322 -25.895 1.00 80.88 203 GLU A CA 1
ATOM 1622 C C . GLU A 1 203 ? 30.172 -6.573 -25.520 1.00 80.88 203 GLU A C 1
ATOM 1624 O O . GLU A 1 203 ? 30.528 -6.577 -24.334 1.00 80.88 203 GLU A O 1
ATOM 1629 N N . PRO A 1 204 ? 31.060 -6.817 -26.503 1.00 76.50 204 PRO A N 1
ATOM 1630 C CA . PRO A 1 204 ? 32.466 -7.036 -26.218 1.00 76.50 204 PRO A CA 1
ATOM 1631 C C . PRO A 1 204 ? 33.047 -5.736 -25.669 1.00 76.50 204 PRO A C 1
ATOM 1633 O O . PRO A 1 204 ? 33.085 -4.727 -26.367 1.00 76.50 204 PRO A O 1
ATOM 1636 N N . ILE A 1 205 ? 33.502 -5.755 -24.413 1.00 70.50 205 ILE A N 1
ATOM 1637 C CA . ILE A 1 205 ? 34.153 -4.600 -23.791 1.00 70.50 205 ILE A CA 1
ATOM 1638 C C . ILE A 1 205 ? 35.396 -4.282 -24.631 1.00 70.50 205 ILE A C 1
ATOM 1640 O O . ILE A 1 205 ? 36.337 -5.083 -24.622 1.00 70.50 205 ILE A O 1
ATOM 1644 N N . PRO A 1 206 ? 35.452 -3.141 -25.345 1.00 63.12 206 PRO A N 1
ATOM 1645 C CA . PRO A 1 206 ? 36.662 -2.784 -26.056 1.00 63.12 206 PRO A CA 1
ATOM 1646 C C . PRO A 1 206 ? 37.756 -2.591 -25.008 1.00 63.12 206 PRO A C 1
ATOM 1648 O O . PRO A 1 206 ? 37.633 -1.750 -24.111 1.00 63.12 206 PRO A O 1
ATOM 1651 N N . SER A 1 207 ? 38.823 -3.389 -25.092 1.00 62.41 207 SER A N 1
ATOM 1652 C CA . SER A 1 207 ? 40.017 -3.198 -24.278 1.00 62.41 207 SER A CA 1
ATOM 1653 C C . SER A 1 207 ? 40.575 -1.823 -24.619 1.00 62.41 207 SER A C 1
ATOM 1655 O O . SER A 1 207 ? 41.234 -1.640 -25.641 1.00 62.41 207 SER A O 1
ATOM 1657 N N . ARG A 1 208 ? 40.253 -0.819 -23.805 1.00 56.62 208 ARG A N 1
ATOM 1658 C CA . ARG A 1 208 ? 40.813 0.514 -23.976 1.00 56.62 208 ARG A CA 1
ATOM 1659 C C . ARG A 1 208 ? 42.305 0.381 -23.660 1.00 56.62 208 ARG A C 1
ATOM 1661 O O . ARG A 1 208 ? 42.616 0.041 -22.517 1.00 56.62 208 ARG A O 1
ATOM 1668 N N . PRO A 1 209 ? 43.227 0.589 -24.620 1.00 55.50 209 PRO A N 1
ATOM 1669 C CA . PRO A 1 209 ? 44.640 0.564 -24.289 1.00 55.50 209 PRO A CA 1
ATOM 1670 C C . PRO A 1 209 ? 44.867 1.666 -23.257 1.00 55.50 209 PRO A C 1
ATOM 1672 O O . PRO A 1 209 ? 44.495 2.824 -23.470 1.00 55.50 209 PRO A O 1
ATOM 1675 N N . VAL A 1 210 ? 45.402 1.291 -22.097 1.00 58.72 210 VAL A N 1
ATOM 1676 C CA . VAL A 1 210 ? 45.866 2.256 -21.104 1.00 58.72 210 VAL A CA 1
ATOM 1677 C C . VAL A 1 210 ? 46.976 3.042 -21.791 1.00 58.72 210 VAL A C 1
ATOM 1679 O O . VAL A 1 210 ? 48.042 2.495 -22.071 1.00 58.72 210 VAL A O 1
ATOM 1682 N N . ALA A 1 211 ? 46.704 4.303 -22.133 1.00 52.12 211 ALA A N 1
ATOM 1683 C CA . ALA A 1 211 ? 47.700 5.196 -22.703 1.00 52.12 211 ALA A CA 1
ATOM 1684 C C . ALA A 1 211 ? 48.847 5.336 -21.689 1.00 52.12 211 ALA A C 1
ATOM 1686 O O . ALA A 1 211 ? 48.703 6.030 -20.685 1.00 52.12 211 ALA A O 1
ATOM 1687 N N . GLY A 1 212 ? 49.941 4.607 -21.921 1.00 55.53 212 GLY A N 1
ATOM 1688 C CA . GLY A 1 212 ? 51.128 4.619 -21.066 1.00 55.53 212 GLY A CA 1
ATOM 1689 C C . GLY A 1 212 ? 51.839 3.278 -20.863 1.00 55.53 212 GLY A C 1
ATOM 1690 O O . GLY A 1 212 ? 52.972 3.299 -20.395 1.00 55.53 212 GLY A O 1
ATOM 1691 N N . MET A 1 21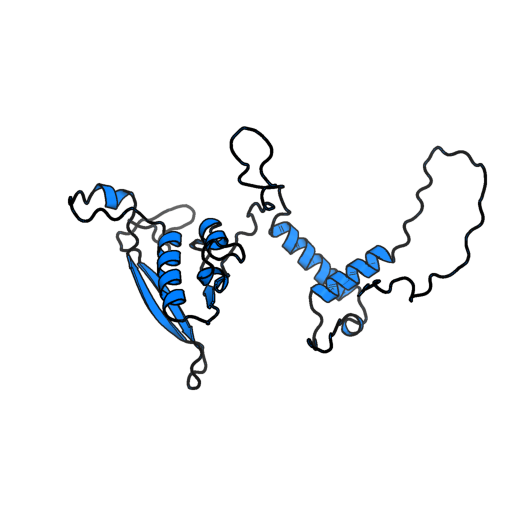3 ? 51.254 2.127 -21.218 1.00 42.72 213 MET A N 1
ATOM 1692 C CA . MET A 1 213 ? 51.976 0.848 -21.114 1.00 42.72 213 MET A CA 1
ATOM 1693 C C . MET A 1 213 ? 52.710 0.545 -22.420 1.00 42.72 213 MET A C 1
ATOM 1695 O O . MET A 1 213 ? 52.120 0.110 -23.407 1.00 42.72 213 MET A O 1
ATOM 1699 N N . ALA A 1 214 ? 54.006 0.861 -22.413 1.00 40.91 214 ALA A N 1
ATOM 1700 C CA . ALA A 1 214 ? 54.953 0.486 -23.446 1.00 40.91 214 ALA A CA 1
ATOM 1701 C C . ALA A 1 214 ? 54.869 -1.018 -23.742 1.00 40.91 214 ALA A C 1
ATOM 1703 O O . ALA A 1 214 ? 54.641 -1.840 -22.855 1.00 40.91 214 ALA A O 1
ATOM 1704 N N . ALA A 1 215 ? 55.048 -1.340 -25.019 1.00 47.84 215 ALA A N 1
ATOM 1705 C CA . ALA A 1 215 ? 55.065 -2.689 -25.543 1.00 47.84 215 ALA A CA 1
ATOM 1706 C C . ALA A 1 215 ? 56.110 -3.558 -24.830 1.00 47.84 215 ALA A C 1
ATOM 1708 O O . ALA A 1 215 ? 57.308 -3.371 -25.022 1.00 47.84 215 ALA A O 1
ATOM 1709 N N . SER A 1 216 ? 55.651 -4.558 -24.085 1.00 42.25 216 SER A N 1
ATOM 1710 C CA . SER A 1 216 ? 56.395 -5.802 -23.919 1.00 42.25 216 SER A CA 1
ATOM 1711 C C . SER A 1 216 ? 55.445 -6.954 -23.599 1.00 42.25 216 SER A C 1
ATOM 1713 O O . SER A 1 216 ? 54.728 -6.921 -22.602 1.00 42.25 216 SER A O 1
ATOM 1715 N N . GLU A 1 217 ? 55.519 -7.958 -24.471 1.00 38.34 217 GLU A N 1
ATOM 1716 C CA . GLU A 1 217 ? 55.085 -9.351 -24.316 1.00 38.34 217 GLU A CA 1
ATOM 1717 C C . GLU A 1 217 ? 53.600 -9.674 -24.528 1.00 38.34 217 GLU A C 1
ATOM 1719 O O . GLU A 1 217 ? 52.754 -9.737 -23.639 1.00 38.34 217 GLU A O 1
ATOM 1724 N N . THR A 1 218 ? 53.325 -9.961 -25.798 1.00 39.94 218 THR A N 1
ATOM 1725 C CA . THR A 1 218 ? 52.170 -10.682 -26.320 1.00 39.94 218 THR A CA 1
ATOM 1726 C C . THR A 1 218 ? 52.145 -12.111 -25.757 1.00 39.94 218 THR A C 1
ATOM 1728 O O . THR A 1 218 ? 52.862 -12.988 -26.231 1.00 39.94 218 THR A O 1
ATOM 1731 N N . GLY A 1 219 ? 51.306 -12.363 -24.751 1.00 37.72 219 GLY A N 1
ATOM 1732 C CA . GLY A 1 219 ? 50.851 -13.711 -24.397 1.00 37.72 219 GLY A CA 1
ATOM 1733 C C . GLY A 1 219 ? 49.685 -14.119 -25.302 1.00 37.72 219 GLY A C 1
ATOM 1734 O O . GLY A 1 219 ? 48.744 -13.348 -25.476 1.00 37.72 219 GLY A O 1
ATOM 1735 N N . ALA A 1 220 ? 49.782 -15.298 -25.916 1.00 36.75 220 ALA A N 1
ATOM 1736 C CA . ALA A 1 220 ? 48.885 -15.812 -26.953 1.00 36.75 220 ALA A CA 1
ATOM 1737 C C . ALA A 1 220 ? 47.374 -15.720 -26.617 1.00 36.75 220 ALA A C 1
ATOM 1739 O O . ALA A 1 220 ? 46.983 -15.953 -25.470 1.00 36.75 220 ALA A O 1
ATOM 1740 N N . PRO A 1 221 ? 46.499 -15.454 -27.609 1.00 40.16 221 PRO A N 1
ATOM 1741 C CA . PRO A 1 221 ? 45.056 -15.495 -27.410 1.00 40.16 221 PRO A CA 1
ATOM 1742 C C . PRO A 1 221 ? 44.602 -16.948 -27.217 1.00 40.16 221 PRO A C 1
ATOM 1744 O O . PRO A 1 221 ? 44.848 -17.806 -28.065 1.00 40.16 221 PRO A O 1
ATOM 1747 N N . ALA A 1 222 ? 43.922 -17.228 -26.105 1.00 39.28 222 ALA A N 1
ATOM 1748 C CA . ALA A 1 222 ? 43.240 -18.498 -25.894 1.00 39.28 222 ALA A CA 1
ATOM 1749 C C . ALA A 1 222 ? 42.054 -18.598 -26.869 1.00 39.28 222 ALA A C 1
ATOM 1751 O O . ALA A 1 222 ? 40.964 -18.091 -26.609 1.00 39.28 222 ALA A O 1
ATOM 1752 N N . LEU A 1 223 ? 42.288 -19.231 -28.018 1.00 44.78 223 LEU A N 1
ATOM 1753 C CA . LEU A 1 223 ? 41.251 -19.708 -28.927 1.00 44.78 223 LEU A CA 1
ATOM 1754 C C . LEU A 1 223 ? 40.565 -20.927 -28.293 1.00 44.78 223 LEU A C 1
ATOM 1756 O O . LEU A 1 223 ? 40.862 -22.069 -28.632 1.00 44.78 223 LEU A O 1
ATOM 1760 N N . SER A 1 224 ? 39.649 -20.695 -27.360 1.00 46.22 224 SER A N 1
ATOM 1761 C CA . SER A 1 224 ? 38.588 -21.662 -27.082 1.00 46.22 224 SER A CA 1
ATOM 1762 C C . SER A 1 224 ? 37.273 -20.920 -26.893 1.00 46.22 224 SER A C 1
ATOM 1764 O O . SER A 1 224 ? 37.151 -20.086 -25.995 1.00 46.22 224 SER A O 1
ATOM 1766 N N . GLU A 1 225 ? 36.305 -21.214 -27.761 1.00 46.25 225 GLU A N 1
ATOM 1767 C CA . GLU A 1 225 ? 34.932 -20.729 -27.637 1.00 46.25 225 GLU A CA 1
ATOM 1768 C C . GLU A 1 225 ? 34.358 -21.135 -26.267 1.00 46.25 225 GLU A C 1
ATOM 1770 O O . GLU A 1 225 ? 34.511 -22.292 -25.862 1.00 46.25 225 GLU A O 1
ATOM 1775 N N . PRO A 1 226 ? 33.706 -20.221 -25.526 1.00 46.62 226 PRO A N 1
ATOM 1776 C CA . PRO A 1 226 ? 33.059 -20.581 -24.274 1.00 46.62 226 PRO A CA 1
ATOM 1777 C C . PRO A 1 226 ? 31.857 -21.490 -24.558 1.00 46.62 226 PRO A C 1
ATOM 1779 O O . PRO A 1 226 ? 30.910 -21.111 -25.248 1.00 46.62 226 PRO A O 1
ATOM 1782 N N . ASN A 1 227 ? 31.895 -22.703 -24.007 1.00 43.66 227 ASN A N 1
ATOM 1783 C CA . ASN A 1 227 ? 30.823 -23.682 -24.123 1.00 43.66 227 ASN A CA 1
ATOM 1784 C C . ASN A 1 227 ? 29.588 -23.177 -23.341 1.00 43.66 227 ASN A C 1
ATOM 1786 O O . ASN A 1 227 ? 29.717 -22.837 -22.161 1.00 43.66 227 ASN A O 1
ATOM 1790 N N . PRO A 1 228 ? 28.372 -23.152 -23.922 1.00 47.84 228 PRO A N 1
ATOM 1791 C CA . PRO A 1 228 ? 27.156 -22.674 -23.246 1.00 47.84 228 PRO A CA 1
ATOM 1792 C C . PRO A 1 228 ? 26.780 -23.439 -21.958 1.00 47.84 228 PRO A C 1
ATOM 1794 O O . PRO A 1 228 ? 25.887 -23.011 -21.226 1.00 47.84 228 PRO A O 1
ATOM 1797 N N . ILE A 1 229 ? 27.462 -24.546 -21.647 1.00 47.25 229 ILE A N 1
ATOM 1798 C CA . ILE A 1 229 ? 27.287 -25.339 -20.421 1.00 47.25 229 ILE A CA 1
ATOM 1799 C C . ILE A 1 229 ? 28.008 -24.715 -19.206 1.00 47.25 229 ILE A C 1
ATOM 1801 O O . ILE A 1 229 ? 27.586 -24.943 -18.069 1.00 47.25 229 ILE A O 1
ATOM 1805 N N . ASP A 1 230 ? 29.013 -23.854 -19.407 1.00 44.72 230 ASP A N 1
ATOM 1806 C CA . ASP A 1 230 ? 29.802 -23.264 -18.308 1.00 44.72 230 ASP A CA 1
ATOM 1807 C C . ASP A 1 230 ? 29.009 -22.282 -17.422 1.00 44.72 230 ASP A C 1
ATOM 1809 O O . ASP A 1 230 ? 29.441 -21.933 -16.321 1.00 44.72 230 ASP A O 1
ATOM 1813 N N . PHE A 1 231 ? 27.804 -21.886 -17.849 1.00 50.34 231 PHE A N 1
ATOM 1814 C CA . PHE A 1 231 ? 26.912 -20.986 -17.109 1.00 50.34 231 PHE A CA 1
ATOM 1815 C C . PHE A 1 231 ? 25.727 -21.681 -16.422 1.00 50.34 231 PHE A C 1
ATOM 1817 O O . PHE A 1 231 ? 24.787 -21.011 -15.977 1.00 50.34 231 PHE A O 1
ATOM 1824 N N . ALA A 1 232 ? 25.749 -23.008 -16.274 1.00 38.28 232 ALA A N 1
ATOM 1825 C CA . ALA A 1 232 ? 24.786 -23.679 -15.407 1.00 38.28 232 ALA A CA 1
ATOM 1826 C C . ALA A 1 232 ? 24.982 -23.219 -13.941 1.00 38.28 232 ALA A C 1
ATOM 1828 O O . ALA A 1 232 ? 26.098 -23.290 -13.415 1.00 38.28 232 ALA A O 1
ATOM 1829 N N . PRO A 1 233 ? 23.932 -22.756 -13.232 1.00 39.66 233 PRO A N 1
ATOM 1830 C CA . PRO A 1 233 ? 24.051 -22.461 -11.812 1.00 39.66 233 PRO A CA 1
ATOM 1831 C C . PRO A 1 233 ? 24.380 -23.764 -11.081 1.00 39.66 233 PRO A C 1
ATOM 1833 O O . PRO A 1 233 ? 23.586 -24.705 -11.106 1.00 39.66 233 PRO A O 1
ATOM 1836 N N . ARG A 1 234 ? 25.541 -23.817 -10.417 1.00 40.56 234 ARG A N 1
ATOM 1837 C CA . ARG A 1 234 ? 25.864 -24.882 -9.461 1.00 40.56 234 ARG A CA 1
ATOM 1838 C C . ARG A 1 234 ? 24.888 -24.788 -8.288 1.00 40.56 234 ARG A C 1
ATOM 1840 O O . ARG A 1 234 ? 25.146 -24.112 -7.298 1.00 40.56 234 ARG A O 1
ATOM 1847 N N . LEU A 1 235 ? 23.738 -25.435 -8.431 1.00 38.16 235 LEU A N 1
ATOM 1848 C CA . LEU A 1 235 ? 22.876 -25.803 -7.321 1.00 38.16 235 LEU A CA 1
ATOM 1849 C C . LEU A 1 235 ? 23.533 -27.011 -6.654 1.00 38.16 235 LEU A C 1
ATOM 1851 O O . LEU A 1 235 ? 23.403 -28.136 -7.126 1.00 38.16 235 LEU A O 1
ATOM 1855 N N . THR A 1 236 ? 24.301 -26.763 -5.598 1.00 37.53 236 THR A N 1
ATOM 1856 C CA . THR A 1 236 ? 24.638 -27.813 -4.635 1.00 37.53 236 THR A CA 1
ATOM 1857 C C . THR A 1 236 ? 23.397 -28.123 -3.800 1.00 37.53 236 THR A C 1
ATOM 1859 O O . THR A 1 236 ? 22.665 -27.200 -3.436 1.00 37.53 236 THR A O 1
ATOM 1862 N N . ALA A 1 237 ? 23.175 -29.421 -3.582 1.00 39.19 237 ALA A N 1
ATOM 1863 C CA . ALA A 1 237 ? 22.075 -30.012 -2.822 1.00 39.19 237 ALA A CA 1
ATOM 1864 C C . ALA A 1 237 ? 21.965 -29.491 -1.381 1.00 39.19 237 ALA A C 1
ATOM 1866 O O . ALA A 1 237 ? 23.011 -29.101 -0.811 1.00 39.19 237 ALA A O 1
#

pLDDT: mean 80.53, std 16.73, range [36.75, 95.88]

Sequence (237 aa):
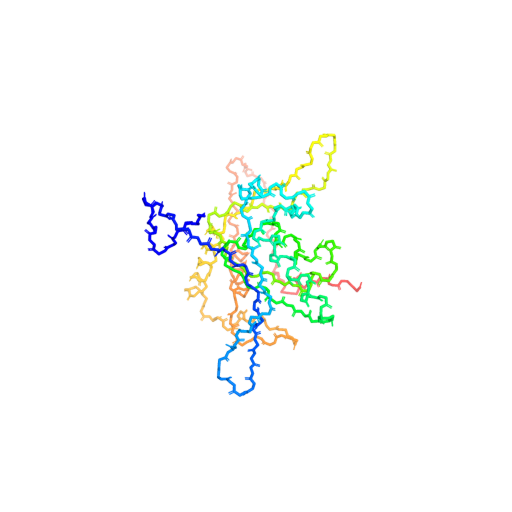MHRDAVRSSRRRAEVSPGHNWVTLGVVMRLPFLRCPVAFPLLCTLYSTRKHARRNQAKRLYRKHRTVCELALLMVRVVVRWAPGRQFRLIGDGSYGTHELANALCPTSLYAALRRVSLVSRFPLEGATYAAPSPRSGRGRPRVKGAKLPSPRLLLALYSLNIAWFAHHVEDPGAWVRSRPWYPKKHVTFSDMLAAARHDILAEPIPSRPVAGMAASETGAPALSEPNPIDFAPRLTA